Protein AF-A0A928VWQ5-F1 (afdb_monomer)

Organism: NCBI:txid1828826

InterPro domains:
  IPR004291 Transposase IS66, central domain [PF03050] (4-137)
  IPR052344 Transposase-related protein [PTHR33678] (5-168)

Secondary structure (DSSP, 8-state):
-----------HHHHHHHHHHHHTS-STTHHHHHHHHHHHHHHHHHHHHHHHHH--HHHHHHHHHHHHHHHHHHHHHHHTT--HHHHHHHHHHHHTHHHHSGGGT-TTS-SS-HHHHHHHHHHHHHHHHHT--SSHHHHHHHHHHHHHHHHHHHTT--HHHHHHHHHHHHTTS-S-PPP-S-----

Foldseek 3Di:
DPPPPDQAAEALVVLLVLLVVQCVDDDFCSVVLSVLSNVLSVVVLVLLVVCVVPVPPVVLLVVLVVSLVVLVVSLVVACVRGDPSSVVSSVVCVVCVCRQSVCSVPSVDDSGPVPVCVLCVVVVVCCVVVVHDPDPVVNVVVVVLSVLVSLCVVVVHDSVVLVVQQVCCVVVVDVDHDDSDDDDDD

Radius of gyration: 22.56 Å; Cα contacts (8 Å, |Δi|>4): 136; chains: 1; bounding box: 50×41×66 Å

Mean predicted aligned error: 6.85 Å

pLDDT: mean 90.77, std 10.73, range [30.84, 98.44]

Solvent-accessible surface area (backbone atoms only — not comparable to full-atom values): 10596 Å² total; per-residue (Å²): 132,82,79,72,79,73,91,45,61,41,36,45,67,58,52,39,52,52,26,58,52,35,43,75,40,90,60,54,59,19,42,61,55,14,52,54,53,37,52,53,52,54,47,52,58,49,54,52,57,48,35,77,71,70,67,48,62,66,63,48,46,55,50,38,57,56,48,51,53,52,52,52,49,53,50,57,68,42,59,82,67,39,29,76,70,50,32,51,53,50,50,55,46,63,79,39,40,74,26,61,52,34,31,61,85,36,72,94,43,60,57,50,38,59,66,63,52,57,72,43,43,62,61,54,49,50,33,65,75,64,73,51,60,95,45,70,68,59,39,51,56,50,51,54,53,50,49,53,48,50,52,26,56,74,71,74,42,63,53,66,61,49,50,51,43,41,50,38,24,75,70,66,76,41,95,63,69,73,74,88,72,80,82,76,83,128

Sequence (186 aa):
MEIQQVAQQKCLAHLRRHFLRLIQQPGLHNREIGEAFVTLIDEAFRHYRQWQKNGDESDYQQWAQGFKTQVELTLSTWSSVAGAIAGKLLRSLKQKASQWWYFFDHPHIPPDNNLAERSLRLAVTKRKVSGGSRSLERFEQTAQLLSVVQTCRFQGRSVMDFFVQALMAGAGHTTEYPSLIPEFYT

Structure (mmCIF, N/CA/C/O backbone):
data_AF-A0A928VWQ5-F1
#
_entry.id   AF-A0A928VWQ5-F1
#
loop_
_atom_site.group_PDB
_atom_site.id
_atom_site.type_symbol
_atom_site.label_atom_id
_atom_site.label_alt_id
_atom_site.label_comp_id
_atom_site.label_asym_id
_atom_site.label_entity_id
_atom_site.label_seq_id
_atom_site.pdbx_PDB_ins_code
_atom_site.Cartn_x
_atom_site.Cartn_y
_atom_site.Cartn_z
_atom_site.occupancy
_atom_site.B_iso_or_equiv
_atom_site.auth_seq_id
_atom_site.auth_comp_id
_atom_site.auth_asym_id
_atom_site.auth_atom_id
_atom_site.pdbx_PDB_model_num
ATOM 1 N N . MET A 1 1 ? -1.456 26.920 -8.487 1.00 35.41 1 MET A N 1
ATOM 2 C CA . MET A 1 1 ? -1.344 25.532 -8.973 1.00 35.41 1 MET A CA 1
ATOM 3 C C . MET A 1 1 ? -1.914 24.643 -7.885 1.00 35.41 1 MET A C 1
ATOM 5 O O . MET A 1 1 ? -1.208 24.308 -6.941 1.00 35.41 1 MET A O 1
ATOM 9 N N . GLU A 1 2 ? -3.222 24.399 -7.932 1.00 30.84 2 GLU A N 1
ATOM 10 C CA . GLU A 1 2 ? -3.862 23.446 -7.025 1.00 30.84 2 GLU A CA 1
ATOM 11 C C . GLU A 1 2 ? -3.232 22.080 -7.278 1.00 30.84 2 GLU A C 1
ATOM 13 O O . GLU A 1 2 ? -3.195 21.603 -8.412 1.00 30.84 2 GLU A O 1
ATOM 18 N N . ILE A 1 3 ? -2.656 21.480 -6.238 1.00 43.75 3 ILE A N 1
ATOM 19 C CA . ILE A 1 3 ? -2.194 20.099 -6.309 1.00 43.75 3 ILE A CA 1
ATOM 20 C C . ILE A 1 3 ? -3.466 19.263 -6.393 1.00 43.75 3 ILE A C 1
ATOM 22 O O . ILE A 1 3 ? -4.069 18.942 -5.370 1.00 43.75 3 ILE A O 1
ATOM 26 N N . GLN A 1 4 ? -3.901 18.962 -7.616 1.00 44.41 4 GLN A N 1
ATOM 27 C CA . GLN A 1 4 ? -4.937 17.974 -7.865 1.00 44.41 4 GLN A CA 1
ATOM 28 C C . GLN A 1 4 ? -4.497 16.702 -7.139 1.00 44.41 4 GLN A C 1
ATOM 30 O O . GLN A 1 4 ? -3.403 16.180 -7.375 1.00 44.41 4 GLN A O 1
ATOM 35 N N . GLN A 1 5 ? -5.283 16.279 -6.152 1.00 55.94 5 GLN A N 1
ATOM 36 C CA . GLN A 1 5 ? -4.936 15.141 -5.319 1.00 55.94 5 GLN A CA 1
ATOM 37 C C . GLN A 1 5 ? -4.936 13.903 -6.220 1.00 55.94 5 GLN A C 1
ATOM 39 O O . GLN A 1 5 ? -5.989 13.437 -6.643 1.00 55.94 5 GLN A O 1
ATOM 44 N N . VAL A 1 6 ? -3.743 13.426 -6.582 1.00 65.12 6 VAL A N 1
ATOM 45 C CA . VAL A 1 6 ? -3.586 12.296 -7.500 1.00 65.12 6 VAL A CA 1
ATOM 46 C C . VAL A 1 6 ? -4.255 11.074 -6.877 1.00 65.12 6 VAL A C 1
ATOM 48 O O . VAL A 1 6 ? -3.979 10.733 -5.723 1.00 65.12 6 VAL A O 1
ATOM 51 N N . ALA A 1 7 ? -5.129 10.428 -7.645 1.00 80.12 7 ALA A N 1
ATOM 52 C CA . ALA A 1 7 ? -5.722 9.150 -7.293 1.00 80.12 7 ALA A CA 1
ATOM 53 C C . ALA A 1 7 ? -4.609 8.139 -6.967 1.00 80.12 7 ALA A C 1
ATOM 55 O O . ALA A 1 7 ? -3.753 7.842 -7.802 1.00 80.12 7 ALA A O 1
ATOM 56 N N . GLN A 1 8 ? -4.567 7.662 -5.723 1.00 86.19 8 GLN A N 1
ATOM 57 C CA . GLN A 1 8 ? -3.483 6.813 -5.237 1.00 86.19 8 GLN A CA 1
ATOM 58 C C . GLN A 1 8 ? -4.005 5.812 -4.214 1.00 86.19 8 GLN A C 1
ATOM 60 O O . GLN A 1 8 ? -4.470 6.216 -3.153 1.00 86.19 8 GLN A O 1
ATOM 65 N N . GLN A 1 9 ? -3.782 4.520 -4.459 1.00 91.62 9 GLN A N 1
ATOM 66 C CA . GLN A 1 9 ? -3.901 3.498 -3.422 1.00 91.62 9 GLN A CA 1
ATOM 67 C C . GLN A 1 9 ? -2.616 3.429 -2.587 1.00 91.62 9 GLN A C 1
ATOM 69 O O . GLN A 1 9 ? -1.515 3.181 -3.090 1.00 91.62 9 GLN A O 1
ATOM 74 N N . LYS A 1 10 ? -2.738 3.630 -1.276 1.00 91.56 10 LYS A N 1
ATOM 75 C CA . LYS A 1 10 ? -1.651 3.392 -0.325 1.00 91.56 10 LYS A CA 1
ATOM 76 C C . LYS A 1 10 ? -1.613 1.931 0.101 1.00 91.56 10 LYS A C 1
ATOM 78 O O . LYS A 1 10 ? -2.630 1.280 0.269 1.00 91.56 10 LYS A O 1
ATOM 83 N N . CYS A 1 11 ? -0.414 1.422 0.354 1.00 93.50 11 CYS A N 1
ATOM 84 C CA . CYS A 1 11 ? -0.220 0.011 0.667 1.00 93.50 11 CYS A CA 1
ATOM 85 C C . CYS A 1 11 ? -0.832 -0.383 2.027 1.00 93.50 11 CYS A C 1
ATOM 87 O O . CYS A 1 11 ? -0.255 -0.077 3.077 1.00 93.50 11 CYS A O 1
ATOM 89 N N . LEU A 1 12 ? -1.942 -1.130 2.030 1.00 95.38 12 LEU A N 1
ATOM 90 C CA . LEU A 1 12 ? -2.550 -1.637 3.268 1.00 95.38 12 LEU A CA 1
ATOM 91 C C . LEU A 1 12 ? -1.614 -2.573 4.043 1.00 95.38 12 LEU A C 1
ATOM 93 O O . LEU A 1 12 ? -1.642 -2.588 5.271 1.00 95.38 12 LEU A O 1
ATOM 97 N N . ALA A 1 13 ? -0.699 -3.282 3.374 1.00 94.81 13 ALA A N 1
ATOM 98 C CA . ALA A 1 13 ? 0.299 -4.105 4.060 1.00 94.81 13 ALA A CA 1
ATOM 99 C C . ALA A 1 13 ? 1.271 -3.257 4.907 1.00 94.81 13 ALA A C 1
ATOM 101 O O . ALA A 1 13 ? 1.711 -3.688 5.976 1.00 94.81 13 ALA A O 1
ATOM 102 N N . HIS A 1 14 ? 1.590 -2.035 4.463 1.00 93.94 14 HIS A N 1
ATOM 103 C CA . HIS A 1 14 ? 2.341 -1.070 5.268 1.00 93.94 14 HIS A CA 1
ATOM 104 C C . HIS A 1 14 ? 1.513 -0.571 6.453 1.00 93.94 14 HIS A C 1
ATOM 106 O O . HIS A 1 14 ? 2.021 -0.551 7.575 1.00 93.94 14 HIS A O 1
ATOM 112 N N . LEU A 1 15 ? 0.242 -0.224 6.228 1.00 95.38 15 LEU A N 1
ATOM 113 C CA . LEU A 1 15 ? -0.665 0.206 7.295 1.00 95.38 15 LEU A CA 1
ATOM 114 C C . LEU A 1 15 ? -0.810 -0.870 8.380 1.00 95.38 15 LEU A C 1
ATOM 116 O O . LEU A 1 15 ? -0.635 -0.579 9.562 1.00 95.38 15 LEU A O 1
ATOM 120 N N . ARG A 1 16 ? -0.997 -2.130 7.976 1.00 97.25 16 ARG A N 1
ATOM 121 C CA . ARG A 1 16 ? -1.035 -3.291 8.872 1.00 97.25 16 ARG A CA 1
ATOM 122 C C . ARG A 1 16 ? 0.216 -3.379 9.739 1.00 97.25 16 ARG A C 1
ATOM 124 O O . ARG A 1 16 ? 0.117 -3.552 10.948 1.00 97.25 16 ARG A O 1
ATOM 131 N N . ARG A 1 17 ? 1.408 -3.206 9.151 1.00 97.12 17 ARG A N 1
ATOM 132 C CA . ARG A 1 17 ? 2.675 -3.182 9.906 1.00 97.12 17 ARG A CA 1
ATOM 133 C C . ARG A 1 17 ? 2.730 -2.045 10.927 1.00 97.12 17 ARG A C 1
ATOM 135 O O . ARG A 1 17 ? 3.305 -2.242 11.993 1.00 97.12 17 ARG A O 1
ATOM 142 N N . HIS A 1 18 ? 2.163 -0.876 10.630 1.00 96.94 18 HIS A N 1
ATOM 143 C CA . HIS A 1 18 ? 2.092 0.218 11.602 1.00 96.94 18 HIS A CA 1
ATOM 144 C C . HIS A 1 18 ? 1.220 -0.145 12.809 1.00 96.94 18 HIS A C 1
ATOM 146 O O . HIS A 1 18 ? 1.654 0.083 13.936 1.00 96.94 18 HIS A O 1
ATOM 152 N N . PHE A 1 19 ? 0.058 -0.766 12.593 1.00 98.00 19 PHE A N 1
ATOM 153 C CA . PHE A 1 19 ? -0.800 -1.219 13.692 1.00 98.00 19 PHE A CA 1
ATOM 154 C C . PHE A 1 19 ? -0.207 -2.403 14.463 1.00 98.00 19 PHE A C 1
ATOM 156 O O . PHE A 1 19 ? -0.244 -2.400 15.686 1.00 98.00 19 PHE A O 1
ATOM 163 N N . LEU A 1 20 ? 0.460 -3.350 13.797 1.00 98.25 20 LEU A N 1
ATOM 164 C CA . LEU A 1 20 ? 1.199 -4.413 14.492 1.00 98.25 20 LEU A CA 1
ATOM 165 C C . LEU A 1 20 ? 2.297 -3.860 15.403 1.00 98.25 20 LEU A C 1
ATOM 167 O O . LEU A 1 20 ? 2.491 -4.365 16.502 1.00 98.25 20 LEU A O 1
ATOM 171 N N . ARG A 1 21 ? 3.008 -2.809 14.975 1.00 97.94 21 ARG A N 1
ATOM 172 C CA . ARG A 1 21 ? 3.965 -2.122 15.853 1.00 97.94 21 ARG A CA 1
ATOM 173 C C . ARG A 1 21 ? 3.256 -1.425 17.006 1.00 97.94 21 ARG A C 1
ATOM 175 O O . ARG A 1 21 ? 3.776 -1.479 18.109 1.00 97.94 21 ARG A O 1
ATOM 182 N N . LEU A 1 22 ? 2.098 -0.803 16.763 1.00 97.50 22 LEU A N 1
ATOM 183 C CA . LEU A 1 22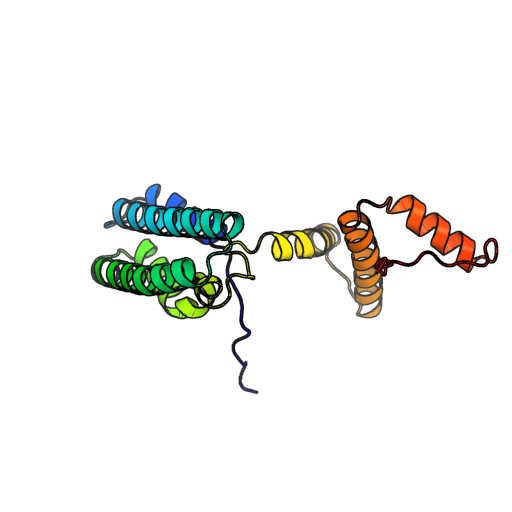 ? 1.307 -0.143 17.804 1.00 97.50 22 LEU A CA 1
ATOM 184 C C . LEU A 1 22 ? 0.928 -1.115 18.930 1.00 97.50 22 LEU A C 1
ATOM 186 O O . LEU A 1 22 ? 1.086 -0.758 20.090 1.00 97.50 22 LEU A O 1
ATOM 190 N N . ILE A 1 23 ? 0.540 -2.350 18.592 1.00 97.88 23 ILE A N 1
ATOM 191 C CA . ILE A 1 23 ? 0.231 -3.413 19.569 1.00 97.88 23 ILE A CA 1
ATOM 192 C C . ILE A 1 23 ? 1.401 -3.665 20.530 1.00 97.88 23 ILE A C 1
ATOM 194 O O . ILE A 1 23 ? 1.190 -3.948 21.705 1.00 97.88 23 ILE A O 1
ATOM 198 N N . GLN A 1 24 ? 2.637 -3.552 20.040 1.00 96.56 24 GLN A N 1
ATOM 199 C CA . GLN A 1 24 ? 3.852 -3.796 20.821 1.00 96.56 24 GLN A CA 1
ATOM 200 C C . GLN A 1 24 ? 4.306 -2.573 21.636 1.00 96.56 24 GLN A C 1
ATOM 202 O O . GLN A 1 24 ? 5.313 -2.651 22.336 1.00 96.56 24 GLN A O 1
ATOM 207 N N . GLN A 1 25 ? 3.635 -1.423 21.515 1.00 94.19 25 GLN A N 1
ATOM 208 C CA . GLN A 1 25 ? 4.013 -0.193 22.212 1.00 94.19 25 GLN A CA 1
ATOM 209 C C . GLN A 1 25 ? 3.131 0.030 23.446 1.00 94.19 25 GLN A C 1
ATOM 211 O O . GLN A 1 25 ? 1.903 0.029 23.315 1.00 94.19 25 GLN A O 1
ATOM 216 N N . PRO A 1 26 ? 3.714 0.331 24.621 1.00 92.25 26 PRO A N 1
ATOM 217 C CA . PRO A 1 26 ? 2.925 0.739 25.775 1.00 92.25 26 PRO A CA 1
ATOM 218 C C . PRO A 1 26 ? 2.189 2.050 25.473 1.00 92.25 26 PRO A C 1
ATOM 220 O O . PRO A 1 26 ? 2.702 2.932 24.779 1.00 92.25 26 PRO A O 1
ATOM 223 N N . GLY A 1 27 ? 0.970 2.185 25.985 1.00 91.19 27 GLY A N 1
ATOM 224 C CA . GLY A 1 27 ? 0.174 3.397 25.829 1.00 91.19 27 GLY A CA 1
ATOM 225 C C . GLY A 1 27 ? -1.319 3.129 25.912 1.00 91.19 27 GLY A C 1
ATOM 226 O O . GLY A 1 27 ? -1.773 1.996 25.763 1.00 91.19 27 GLY A O 1
ATOM 227 N N . LEU A 1 28 ? -2.072 4.200 26.150 1.00 92.75 28 LEU A N 1
ATOM 228 C CA . LEU A 1 28 ? -3.516 4.143 26.334 1.00 92.75 28 LEU A CA 1
ATOM 229 C C . LEU A 1 28 ? -4.206 3.562 25.088 1.00 92.75 28 LEU A C 1
ATOM 231 O O . LEU A 1 28 ? -4.142 4.156 24.009 1.00 92.75 28 LEU A O 1
ATOM 235 N N . HIS A 1 29 ? -4.845 2.403 25.267 1.00 96.25 29 HIS A N 1
ATOM 236 C CA . HIS A 1 29 ? -5.589 1.647 24.253 1.00 96.25 29 HIS A CA 1
ATOM 237 C C . HIS A 1 29 ? -4.801 1.242 22.993 1.00 96.25 29 HIS A C 1
ATOM 239 O O . HIS A 1 29 ? -5.389 0.875 21.978 1.00 96.25 29 HIS A O 1
ATOM 245 N N . ASN A 1 30 ? -3.465 1.315 23.005 1.00 97.12 30 ASN A N 1
ATOM 246 C CA . ASN A 1 30 ? -2.655 1.022 21.816 1.00 97.12 30 ASN A CA 1
ATOM 247 C C . ASN A 1 30 ? -2.889 -0.398 21.282 1.00 97.12 30 ASN A C 1
ATOM 249 O O . ASN A 1 30 ? -2.928 -0.602 20.066 1.00 97.12 30 ASN A O 1
ATOM 253 N N . ARG A 1 31 ? -3.023 -1.371 22.188 1.00 97.81 31 ARG A N 1
ATOM 254 C CA . ARG A 1 31 ? -3.212 -2.777 21.840 1.00 97.81 31 ARG A CA 1
ATOM 255 C C . ARG A 1 31 ? -4.566 -3.004 21.187 1.00 97.81 31 ARG A C 1
ATOM 257 O O . ARG A 1 31 ? -4.611 -3.529 20.082 1.00 97.81 31 ARG A O 1
ATOM 264 N N . GLU A 1 32 ? -5.629 -2.542 21.824 1.00 97.81 32 GLU A N 1
ATOM 265 C CA . GLU A 1 32 ? -7.007 -2.707 21.372 1.00 97.81 32 GLU A CA 1
ATOM 266 C C . GLU A 1 32 ? -7.242 -1.979 20.044 1.00 97.81 32 GLU A C 1
ATOM 268 O O . GLU A 1 32 ? -7.800 -2.550 19.108 1.00 97.81 32 GLU A O 1
ATOM 273 N N . ILE A 1 33 ? -6.725 -0.751 19.909 1.00 98.00 33 ILE A N 1
ATOM 274 C CA . ILE A 1 33 ? -6.748 -0.006 18.642 1.00 98.00 33 ILE A CA 1
ATOM 275 C C . ILE A 1 33 ? -5.976 -0.776 17.567 1.00 98.00 33 ILE A C 1
ATOM 277 O O . ILE A 1 33 ? -6.444 -0.925 16.438 1.00 98.00 33 ILE A O 1
ATOM 281 N N . GLY A 1 34 ? -4.781 -1.262 17.901 1.00 97.94 34 GLY A N 1
ATOM 282 C CA . GLY A 1 34 ? -3.951 -2.031 16.985 1.00 97.94 34 GLY A CA 1
ATOM 283 C C . GLY A 1 34 ? -4.645 -3.292 16.473 1.00 97.94 34 GLY A C 1
ATOM 284 O O . GLY A 1 34 ? -4.689 -3.513 15.264 1.00 97.94 34 GLY A O 1
ATOM 285 N N . GLU A 1 35 ? -5.219 -4.089 17.371 1.00 98.44 35 GLU A N 1
ATOM 286 C CA . GLU A 1 35 ? -5.938 -5.328 17.056 1.00 98.44 35 GLU A CA 1
ATOM 287 C C . GLU A 1 35 ? -7.203 -5.058 16.224 1.00 98.44 35 GLU A C 1
ATOM 289 O O . GLU A 1 35 ? -7.431 -5.741 15.219 1.00 98.44 35 GLU A O 1
ATOM 294 N N . ALA A 1 36 ? -7.974 -4.015 16.561 1.00 98.06 36 ALA A N 1
ATOM 295 C CA . ALA A 1 36 ? -9.164 -3.619 15.807 1.00 98.06 36 ALA A CA 1
ATOM 296 C C . ALA A 1 36 ? -8.828 -3.289 14.343 1.00 98.06 36 ALA A C 1
ATOM 298 O O . ALA A 1 36 ? -9.441 -3.823 13.417 1.00 98.06 36 ALA A O 1
ATOM 299 N N . PHE A 1 37 ? -7.807 -2.460 14.107 1.00 97.88 37 PHE A N 1
ATOM 300 C CA . PHE A 1 37 ? -7.431 -2.081 12.743 1.00 97.88 37 PHE A CA 1
ATOM 301 C C . PHE A 1 37 ? -6.691 -3.183 11.981 1.00 97.88 37 PHE A C 1
ATOM 303 O O . PHE A 1 37 ? -6.844 -3.269 10.764 1.00 97.88 37 PHE A O 1
ATOM 310 N N . VAL A 1 38 ? -5.920 -4.050 12.649 1.00 98.44 38 VAL A N 1
ATOM 311 C CA . VAL A 1 38 ? -5.355 -5.245 11.995 1.00 98.44 38 VAL A CA 1
ATOM 312 C C . VAL A 1 38 ? -6.476 -6.160 11.504 1.00 98.44 38 VAL A C 1
ATOM 314 O O . VAL A 1 38 ? -6.411 -6.615 10.365 1.00 98.44 38 VAL A O 1
ATOM 317 N N . THR A 1 39 ? -7.518 -6.360 12.313 1.00 98.44 39 THR A N 1
ATOM 318 C CA . THR A 1 39 ? -8.682 -7.181 11.947 1.00 98.44 39 THR A CA 1
ATOM 319 C C . THR A 1 39 ? -9.393 -6.625 10.715 1.00 98.44 39 THR A C 1
ATOM 321 O O . THR A 1 39 ? -9.597 -7.366 9.754 1.00 98.44 39 THR A O 1
ATOM 324 N N . LEU A 1 40 ? -9.679 -5.317 10.693 1.00 97.38 40 LEU A N 1
ATOM 325 C CA . LEU A 1 40 ? -10.266 -4.646 9.526 1.00 97.38 40 LEU A CA 1
ATOM 326 C C . LEU A 1 40 ? -9.399 -4.821 8.273 1.00 97.38 40 LEU A C 1
ATOM 328 O O . LEU A 1 40 ? -9.886 -5.192 7.210 1.00 97.38 40 LEU A O 1
ATOM 332 N N . ILE A 1 41 ? -8.092 -4.585 8.381 1.00 97.56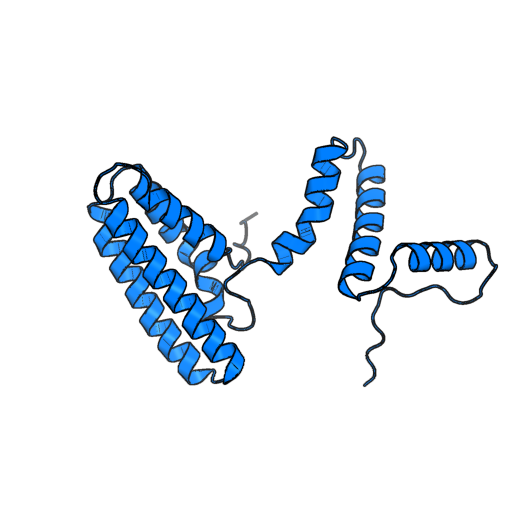 41 ILE A N 1
ATOM 333 C CA . ILE A 1 41 ? -7.194 -4.697 7.225 1.00 97.56 41 ILE A CA 1
ATOM 334 C C . ILE A 1 41 ? -7.132 -6.144 6.709 1.00 97.56 41 ILE A C 1
ATOM 336 O O . ILE A 1 41 ? -7.124 -6.364 5.496 1.00 97.56 41 ILE A O 1
ATOM 340 N N . ASP A 1 42 ? -7.113 -7.132 7.603 1.00 97.94 42 ASP A N 1
ATOM 341 C CA . ASP A 1 42 ? -7.090 -8.549 7.231 1.00 97.94 42 ASP A CA 1
ATOM 342 C C . ASP A 1 42 ? -8.408 -9.006 6.590 1.00 97.94 42 ASP A C 1
ATOM 344 O O . ASP A 1 42 ? -8.386 -9.814 5.657 1.00 97.94 42 ASP A O 1
ATOM 348 N N . GLU A 1 43 ? -9.544 -8.467 7.036 1.00 97.00 43 GLU A N 1
ATOM 349 C CA . GLU A 1 43 ? -10.844 -8.644 6.385 1.00 97.00 43 GLU A CA 1
ATOM 350 C C . GLU A 1 43 ? -10.842 -8.055 4.970 1.00 97.00 43 GLU A C 1
ATOM 352 O O . GLU A 1 43 ? -11.185 -8.755 4.015 1.00 97.00 43 GLU A O 1
ATOM 357 N N . ALA A 1 44 ? -10.343 -6.829 4.809 1.00 96.62 44 ALA A N 1
ATOM 358 C CA . ALA A 1 44 ? -10.253 -6.173 3.512 1.00 96.62 44 ALA A CA 1
ATOM 359 C C . ALA A 1 44 ? -9.408 -6.974 2.502 1.00 96.62 44 ALA A C 1
ATOM 361 O O . ALA A 1 44 ? -9.816 -7.183 1.358 1.00 96.62 44 ALA A O 1
ATOM 362 N N . PHE A 1 45 ? -8.259 -7.511 2.933 1.00 96.69 45 PHE A N 1
ATOM 363 C CA . PHE A 1 45 ? -7.451 -8.419 2.109 1.00 96.69 45 PHE A CA 1
ATOM 364 C C . PHE A 1 45 ? -8.150 -9.751 1.806 1.00 96.69 45 PHE A C 1
ATOM 366 O O . PHE A 1 45 ? -7.858 -10.385 0.789 1.00 96.69 45 PHE A O 1
ATOM 373 N N . ARG A 1 46 ? -9.013 -10.245 2.697 1.00 96.25 46 ARG A N 1
ATOM 374 C CA . ARG A 1 46 ? -9.758 -11.494 2.489 1.00 96.25 46 ARG A CA 1
ATOM 375 C C . ARG A 1 46 ? -10.827 -11.315 1.416 1.00 96.25 46 ARG A C 1
ATOM 377 O O . ARG A 1 46 ? -10.822 -12.089 0.464 1.00 96.25 46 ARG A O 1
ATOM 384 N N . HIS A 1 47 ? -11.652 -10.277 1.529 1.00 95.44 47 HIS A N 1
ATOM 385 C CA . HIS A 1 47 ? -12.700 -9.975 0.552 1.00 95.44 47 HIS A CA 1
ATOM 386 C C . HIS A 1 47 ? -12.128 -9.616 -0.815 1.00 95.44 47 HIS A C 1
ATOM 388 O O . HIS A 1 47 ? -12.594 -10.138 -1.821 1.00 95.44 47 HIS A O 1
ATOM 394 N N . TYR A 1 48 ? -11.042 -8.838 -0.870 1.00 95.38 48 TYR A N 1
ATOM 395 C CA . TYR A 1 48 ? -10.368 -8.574 -2.141 1.00 95.38 48 TYR A CA 1
ATOM 396 C C . TYR A 1 48 ? -9.886 -9.866 -2.824 1.00 95.38 48 TYR A C 1
ATOM 398 O O . TYR A 1 48 ? -10.117 -10.068 -4.012 1.00 95.38 48 TYR A O 1
ATOM 406 N N . ARG A 1 49 ? -9.277 -10.797 -2.074 1.00 94.81 49 ARG A N 1
ATOM 407 C CA . ARG A 1 49 ? -8.860 -12.104 -2.619 1.00 94.81 49 ARG A CA 1
ATOM 408 C C . ARG A 1 49 ? -10.034 -12.983 -3.046 1.00 94.81 49 ARG A C 1
ATOM 410 O O . ARG A 1 49 ? -9.859 -13.818 -3.928 1.00 94.81 49 ARG A O 1
ATOM 417 N N . GLN A 1 50 ? -11.187 -12.857 -2.395 1.00 94.44 50 GLN A N 1
ATOM 418 C CA . GLN A 1 50 ? -12.407 -13.553 -2.793 1.00 94.44 50 GLN A CA 1
ATOM 419 C C . GLN A 1 50 ? -12.942 -12.985 -4.109 1.00 94.44 50 GLN A C 1
ATOM 421 O O . GLN A 1 50 ? -13.180 -13.761 -5.032 1.00 94.44 50 GLN A O 1
ATOM 426 N N . TRP A 1 51 ? -13.003 -11.656 -4.224 1.00 95.12 51 TRP A N 1
ATOM 427 C CA . TRP A 1 51 ? -13.379 -10.963 -5.455 1.00 95.12 51 TRP A CA 1
ATOM 428 C C . TRP A 1 51 ? -12.485 -11.348 -6.640 1.00 95.12 51 TRP A C 1
ATOM 430 O O . TRP A 1 51 ? -12.975 -11.707 -7.704 1.00 95.12 51 TRP A O 1
ATOM 440 N N . GLN A 1 52 ? -11.165 -11.407 -6.438 1.00 93.94 52 GLN A N 1
ATOM 441 C CA . GLN A 1 52 ? -10.229 -11.851 -7.480 1.00 93.94 52 GLN A CA 1
ATOM 442 C C . GLN A 1 52 ? -10.499 -13.274 -8.002 1.00 93.94 52 GLN A C 1
ATOM 444 O O . GLN A 1 52 ? -10.017 -13.622 -9.077 1.00 93.94 52 GLN A O 1
ATOM 449 N N . LYS A 1 53 ? -11.208 -14.115 -7.237 1.00 94.06 53 LYS A N 1
ATOM 450 C CA . LYS A 1 53 ? -11.547 -15.487 -7.634 1.00 94.06 53 LYS A CA 1
ATOM 451 C C . LYS A 1 53 ? -12.914 -15.594 -8.300 1.00 94.06 53 LYS A C 1
ATOM 453 O O . LYS A 1 53 ?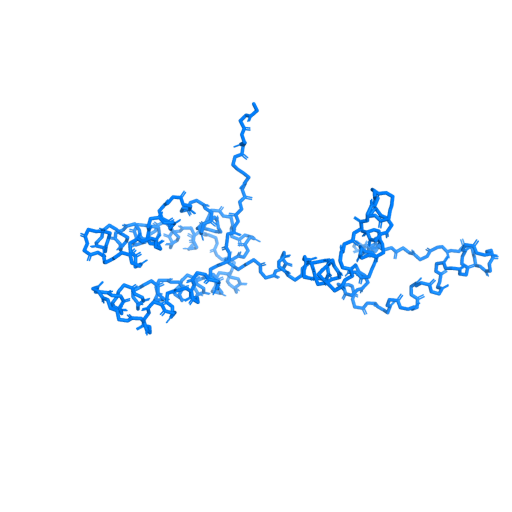 -13.049 -16.394 -9.217 1.00 94.06 53 LYS A O 1
ATOM 458 N N . ASN A 1 54 ? -13.919 -14.875 -7.800 1.00 93.50 54 ASN A N 1
ATOM 459 C CA . ASN A 1 54 ? -15.299 -14.994 -8.283 1.00 93.50 54 ASN A CA 1
ATOM 460 C C . ASN A 1 54 ? -15.658 -13.947 -9.353 1.00 93.50 54 ASN A C 1
ATOM 462 O O . ASN A 1 54 ? -16.548 -14.205 -10.154 1.00 93.50 54 ASN A O 1
ATOM 466 N N . GLY A 1 55 ? -14.969 -12.801 -9.384 1.00 92.00 55 GLY A N 1
ATOM 467 C CA . GLY A 1 55 ? -15.248 -11.687 -10.288 1.00 92.00 55 GLY A CA 1
ATOM 468 C C . GLY A 1 55 ? -16.589 -10.987 -10.044 1.00 92.00 55 GLY A C 1
ATOM 469 O O . GLY A 1 55 ? -17.010 -10.209 -10.895 1.00 92.00 55 GLY A O 1
ATOM 470 N N . ASP A 1 56 ? -17.268 -11.252 -8.921 1.00 92.44 56 ASP A N 1
ATOM 471 C CA . ASP A 1 56 ? -18.594 -10.691 -8.644 1.00 92.44 56 ASP A CA 1
ATOM 472 C C . ASP A 1 56 ? -18.474 -9.236 -8.180 1.00 92.44 56 ASP A C 1
ATOM 474 O O . ASP A 1 56 ? -18.146 -8.936 -7.030 1.00 92.44 56 ASP A O 1
ATOM 478 N N . GLU A 1 57 ? -18.698 -8.318 -9.114 1.00 90.56 57 GLU A N 1
ATOM 479 C CA . GLU A 1 57 ? -18.577 -6.886 -8.870 1.00 90.56 57 GLU A CA 1
ATOM 480 C C . GLU A 1 57 ? -19.708 -6.337 -7.988 1.00 90.56 57 GLU A C 1
ATOM 482 O O . GLU A 1 57 ? -19.466 -5.433 -7.189 1.00 90.56 57 GLU A O 1
ATOM 487 N N . SER A 1 58 ? -20.913 -6.912 -8.060 1.00 91.50 58 SER A N 1
ATOM 488 C CA . SER A 1 58 ? -22.053 -6.460 -7.256 1.00 91.50 58 SER A CA 1
ATOM 489 C C . SER A 1 58 ? -21.866 -6.821 -5.782 1.00 91.50 58 SER A C 1
ATOM 491 O O . SER A 1 58 ? -22.045 -5.963 -4.914 1.00 91.50 58 SER A O 1
ATOM 493 N N . ASP A 1 59 ? -21.471 -8.066 -5.494 1.00 91.88 59 ASP A N 1
ATOM 494 C CA . ASP A 1 59 ? -21.144 -8.522 -4.134 1.00 91.88 59 ASP A CA 1
ATOM 495 C C . ASP A 1 59 ? -20.002 -7.686 -3.537 1.00 91.88 59 ASP A C 1
ATOM 497 O O . ASP A 1 59 ? -20.089 -7.194 -2.408 1.00 91.88 59 ASP A O 1
ATOM 501 N N . TYR A 1 60 ? -18.956 -7.433 -4.333 1.00 93.75 60 TYR A N 1
ATOM 502 C CA . TYR A 1 60 ? -17.820 -6.627 -3.898 1.00 93.75 60 TYR A CA 1
ATOM 503 C C . TYR A 1 60 ? -18.214 -5.189 -3.552 1.00 93.75 60 TYR A C 1
ATOM 505 O O . TYR A 1 60 ? -17.819 -4.692 -2.497 1.00 93.75 60 TYR A O 1
ATOM 513 N N . GLN A 1 61 ? -19.000 -4.522 -4.402 1.00 92.31 61 GLN A N 1
ATOM 514 C CA . GLN A 1 61 ? -19.444 -3.146 -4.159 1.00 92.31 61 GLN A CA 1
ATOM 515 C C . GLN A 1 61 ? -20.350 -3.049 -2.925 1.00 92.31 61 GLN A C 1
ATOM 517 O O . GLN A 1 61 ? -20.173 -2.146 -2.101 1.00 92.31 61 GLN A O 1
ATOM 522 N N . GLN A 1 62 ? -21.273 -4.001 -2.751 1.00 9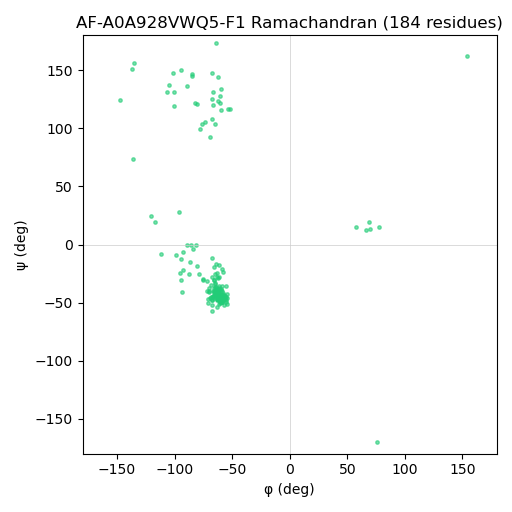3.50 62 GLN A N 1
ATOM 523 C CA . GLN A 1 62 ? -22.143 -4.048 -1.578 1.00 93.50 62 GLN A CA 1
ATOM 524 C C . GLN A 1 62 ? -21.335 -4.231 -0.287 1.00 93.50 62 GLN A C 1
ATOM 526 O O . GLN A 1 62 ? -21.532 -3.486 0.681 1.00 93.50 62 GLN A O 1
ATOM 531 N N . TRP A 1 63 ? -20.392 -5.178 -0.276 1.00 95.56 63 TRP A N 1
ATOM 532 C CA . TRP A 1 63 ? -19.478 -5.365 0.848 1.00 95.56 63 TRP A CA 1
ATOM 533 C C . TRP A 1 63 ? -18.642 -4.107 1.105 1.00 95.56 63 TRP A C 1
ATOM 535 O O . TRP A 1 63 ? -18.570 -3.642 2.243 1.00 95.56 63 TRP A O 1
ATOM 545 N N . ALA A 1 64 ? -18.049 -3.520 0.063 1.00 95.19 64 ALA A N 1
ATOM 546 C CA . ALA A 1 64 ? -17.173 -2.361 0.181 1.00 95.19 64 ALA A CA 1
ATOM 547 C C . ALA A 1 64 ? -17.895 -1.157 0.805 1.00 95.19 64 ALA A C 1
ATOM 549 O O . ALA A 1 64 ? -17.316 -0.450 1.633 1.00 95.19 64 ALA A O 1
ATOM 550 N N . GLN A 1 65 ? -19.172 -0.944 0.473 1.00 93.25 65 GLN A N 1
ATOM 551 C CA . GLN A 1 65 ? -19.970 0.124 1.069 1.00 93.25 65 GLN A CA 1
ATOM 552 C C . GLN A 1 65 ? -20.236 -0.104 2.564 1.00 93.25 65 GLN A C 1
ATOM 554 O O . GLN A 1 65 ? -20.039 0.816 3.359 1.00 93.25 65 GLN A O 1
ATOM 559 N N . GLY A 1 66 ? -20.603 -1.324 2.967 1.00 95.25 66 GLY A N 1
ATOM 560 C CA . GLY A 1 66 ? -20.760 -1.667 4.387 1.00 95.25 66 GLY A CA 1
ATOM 561 C C . GLY A 1 66 ? -19.441 -1.573 5.162 1.00 95.25 66 GLY A C 1
ATOM 562 O O . GLY A 1 66 ? -19.385 -1.028 6.268 1.00 95.25 66 GLY A O 1
ATOM 563 N N . PHE A 1 67 ? -18.351 -2.023 4.544 1.00 95.44 67 PHE A N 1
ATOM 564 C CA . PHE A 1 67 ? -17.021 -1.997 5.134 1.00 95.44 67 PHE A CA 1
ATOM 565 C C . PHE A 1 67 ? -16.503 -0.563 5.341 1.00 95.44 67 PHE A C 1
ATOM 567 O O . PHE A 1 67 ? -15.906 -0.266 6.378 1.00 95.44 67 PHE A O 1
ATOM 574 N N . LYS A 1 68 ? -16.784 0.370 4.417 1.00 93.56 68 LYS A N 1
ATOM 575 C CA . LYS A 1 68 ? -16.487 1.805 4.603 1.00 93.56 68 LYS A CA 1
ATOM 576 C C . LYS A 1 68 ? -17.129 2.347 5.884 1.00 93.56 68 LYS A C 1
ATOM 578 O O . LYS A 1 68 ? -16.437 2.957 6.699 1.00 93.56 68 LYS A O 1
ATOM 583 N N . THR A 1 69 ? -18.409 2.051 6.112 1.00 94.25 69 THR A N 1
ATOM 584 C CA . THR A 1 69 ? -19.117 2.453 7.338 1.00 94.25 69 THR A CA 1
ATOM 585 C C . THR A 1 69 ? -18.496 1.828 8.589 1.00 94.25 69 THR A C 1
ATOM 587 O O . THR A 1 69 ? -18.3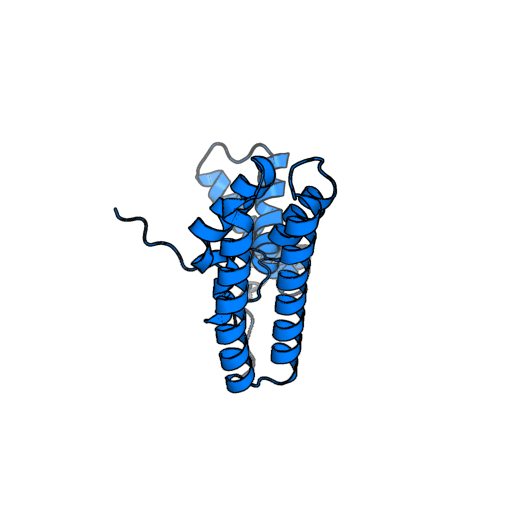10 2.513 9.595 1.00 94.25 69 THR A O 1
ATOM 590 N N . GLN A 1 70 ? -18.107 0.551 8.537 1.00 95.56 70 GLN A N 1
ATOM 591 C CA . GLN A 1 70 ? -17.437 -0.127 9.653 1.00 95.56 70 GLN A CA 1
ATOM 592 C C . GLN A 1 70 ? -16.088 0.523 10.004 1.00 95.56 70 GLN A C 1
ATOM 594 O O . GLN A 1 70 ? -15.771 0.705 11.186 1.00 95.56 70 GLN A O 1
ATOM 599 N N . VAL A 1 71 ? -15.299 0.910 8.996 1.00 94.56 71 VAL A N 1
ATOM 600 C CA . VAL A 1 71 ? -14.030 1.630 9.186 1.00 94.56 71 VAL A CA 1
ATOM 601 C C . VAL A 1 71 ? -14.269 2.992 9.835 1.00 94.56 71 VAL A C 1
ATOM 603 O O . VAL A 1 71 ? -13.569 3.345 10.785 1.00 94.56 71 VAL A O 1
ATOM 606 N N . GLU A 1 72 ? -15.245 3.757 9.348 1.00 94.12 72 GLU A N 1
ATOM 607 C CA . GLU A 1 72 ? -15.585 5.078 9.886 1.00 94.12 72 GLU A CA 1
ATOM 608 C C . GLU A 1 72 ? -16.079 5.005 11.330 1.00 94.12 72 GLU A C 1
ATOM 610 O 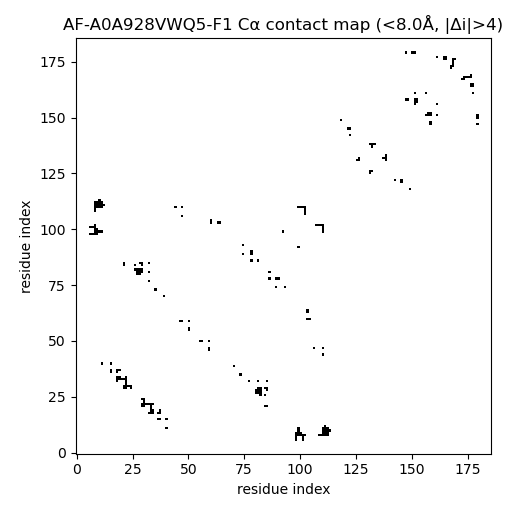O . GLU A 1 72 ? -15.643 5.801 12.170 1.00 94.12 72 GLU A O 1
ATOM 615 N N . LEU A 1 73 ? -16.925 4.020 11.642 1.00 95.56 73 LEU A N 1
ATOM 616 C CA . LEU A 1 73 ? -17.392 3.763 12.999 1.00 95.56 73 LEU A CA 1
ATOM 617 C C . LEU A 1 73 ? -16.215 3.427 13.919 1.00 95.56 73 LEU A C 1
ATOM 619 O O . LEU A 1 73 ? -16.022 4.093 14.932 1.00 95.56 73 LEU A O 1
ATOM 623 N N . THR A 1 74 ? -15.371 2.470 13.521 1.00 96.19 74 THR A N 1
ATOM 624 C CA . THR A 1 74 ? -14.186 2.061 14.296 1.00 96.19 74 THR A CA 1
ATOM 625 C C . THR A 1 74 ? -13.241 3.238 14.530 1.00 96.19 74 THR A C 1
ATOM 627 O O . THR A 1 74 ? -12.757 3.457 15.642 1.00 96.19 74 THR A O 1
ATOM 630 N N . LEU A 1 75 ? -12.997 4.048 13.499 1.00 95.94 75 LEU A N 1
ATOM 631 C CA . LEU A 1 75 ? -12.162 5.236 13.613 1.00 95.94 75 LEU A CA 1
ATOM 632 C C . LEU A 1 75 ? -12.768 6.262 14.576 1.00 95.94 75 LEU A C 1
ATOM 634 O O . LEU A 1 75 ? -12.030 6.850 15.367 1.00 95.94 75 LEU A O 1
ATOM 638 N N . SER A 1 76 ? -14.084 6.457 14.542 1.00 95.19 76 SER A N 1
ATOM 639 C CA . SER A 1 76 ? -14.796 7.379 15.431 1.00 95.19 76 SER A CA 1
ATOM 640 C C . SER A 1 76 ? -14.754 6.914 16.887 1.00 95.19 76 SER A C 1
ATOM 642 O O . SER A 1 76 ? -14.413 7.714 17.758 1.00 95.19 76 SER A O 1
ATOM 644 N N . THR A 1 77 ? -14.994 5.622 17.141 1.00 96.06 77 THR A N 1
ATOM 645 C CA . THR A 1 77 ? -14.921 5.002 18.473 1.00 96.06 77 THR A CA 1
ATOM 646 C C . THR A 1 77 ? -13.561 5.218 19.127 1.00 96.06 77 THR A C 1
ATOM 648 O O . THR A 1 77 ? -13.487 5.596 20.292 1.00 96.06 77 THR A O 1
ATOM 651 N N . TRP A 1 78 ? -12.473 5.010 18.382 1.00 97.06 78 TRP A N 1
ATOM 652 C CA . TRP A 1 78 ? -11.129 5.069 18.954 1.00 97.06 78 TRP A CA 1
ATOM 653 C C . TRP A 1 78 ? -10.513 6.468 18.959 1.00 97.06 78 TRP A C 1
ATOM 655 O O . TRP A 1 78 ? -9.660 6.752 19.797 1.00 97.06 78 TRP A O 1
ATOM 665 N N . SER A 1 79 ? -10.921 7.368 18.058 1.00 94.56 79 SER A N 1
ATOM 666 C CA . SER A 1 79 ? -10.293 8.695 17.940 1.00 94.56 79 SER A CA 1
ATOM 667 C C . SER A 1 79 ? -10.433 9.561 19.195 1.00 94.56 79 SER A C 1
ATOM 669 O O . SER A 1 79 ? -9.562 10.396 19.432 1.00 94.56 79 SER A O 1
ATOM 671 N N . SER A 1 80 ? -11.497 9.383 19.983 1.00 91.94 80 SER A N 1
ATOM 672 C CA . SER A 1 80 ? -11.758 10.153 21.209 1.00 91.94 80 SER A CA 1
ATOM 673 C C . SER A 1 80 ? -10.946 9.679 22.417 1.00 91.94 80 SER A C 1
ATOM 675 O O . SER A 1 80 ? -10.674 10.475 23.312 1.00 91.94 80 SER A O 1
ATOM 677 N N . VAL A 1 81 ? -10.538 8.408 22.434 1.00 94.69 81 VAL A N 1
ATOM 678 C CA . VAL A 1 81 ? -9.866 7.764 23.578 1.00 94.69 81 VAL A CA 1
ATOM 679 C C . VAL A 1 81 ? -8.399 7.415 23.303 1.00 94.69 81 VAL A C 1
ATOM 681 O O . VAL A 1 81 ? -7.671 7.013 24.206 1.00 94.69 81 VAL A O 1
ATOM 684 N N . ALA A 1 82 ? -7.935 7.557 22.059 1.00 95.69 82 ALA A N 1
ATOM 685 C CA . ALA A 1 82 ? -6.581 7.189 21.666 1.00 95.69 82 ALA A CA 1
ATOM 686 C C . ALA A 1 82 ? -5.504 8.076 22.315 1.00 95.69 82 ALA A C 1
ATOM 688 O O . ALA A 1 82 ? -5.528 9.304 22.204 1.00 95.69 82 ALA A O 1
ATOM 689 N N . GLY A 1 83 ? -4.472 7.442 22.883 1.00 94.44 83 GLY A N 1
ATOM 690 C CA . GLY A 1 83 ? -3.250 8.133 23.303 1.00 94.44 83 GLY A CA 1
ATOM 691 C C . GLY A 1 83 ? -2.475 8.757 22.129 1.00 94.44 83 GLY A C 1
ATOM 692 O O . GLY A 1 83 ? -2.781 8.538 20.957 1.00 94.44 83 GLY A O 1
ATOM 693 N N . ALA A 1 84 ? -1.416 9.523 22.417 1.00 93.88 84 ALA A N 1
ATOM 694 C CA . ALA A 1 84 ? -0.710 10.333 21.412 1.00 93.88 84 ALA A CA 1
ATOM 695 C C . ALA A 1 84 ? -0.214 9.547 20.177 1.00 93.88 84 ALA A C 1
ATOM 697 O O . ALA A 1 84 ? -0.356 10.024 19.044 1.00 93.88 84 ALA A O 1
ATOM 698 N N . ILE A 1 85 ? 0.347 8.348 20.386 1.00 94.00 85 ILE A N 1
ATOM 699 C CA . ILE A 1 85 ? 0.902 7.497 19.319 1.00 94.00 85 ILE A CA 1
ATOM 700 C C . ILE A 1 85 ? -0.222 6.980 18.413 1.00 94.00 85 ILE A C 1
ATOM 702 O O . ILE A 1 85 ? -0.208 7.246 17.207 1.00 94.00 85 ILE A O 1
ATOM 706 N N . ALA A 1 86 ? -1.212 6.293 18.992 1.00 96.00 86 ALA A N 1
ATOM 707 C CA . ALA A 1 86 ? -2.372 5.785 18.268 1.00 96.00 86 ALA A CA 1
ATOM 708 C C . ALA A 1 86 ? -3.142 6.923 17.583 1.00 96.00 86 ALA A C 1
ATOM 710 O O . ALA A 1 86 ? -3.409 6.862 16.385 1.00 96.00 86 ALA A O 1
ATOM 711 N N . GLY A 1 87 ? -3.394 8.025 18.292 1.00 96.50 87 GLY A N 1
ATOM 712 C CA . GLY A 1 87 ? -4.100 9.189 17.766 1.00 96.50 87 GLY A CA 1
ATOM 713 C C . GLY A 1 87 ? -3.411 9.807 16.547 1.00 96.50 87 GLY A C 1
ATOM 714 O O . GLY A 1 87 ? -4.087 10.229 15.610 1.00 96.50 87 GLY A O 1
ATOM 715 N N . LYS A 1 88 ? -2.070 9.824 16.489 1.00 95.38 88 LYS A N 1
ATOM 716 C CA . LYS A 1 88 ? -1.343 10.276 15.288 1.00 95.38 88 LYS A CA 1
ATOM 717 C C . LYS A 1 88 ? -1.610 9.363 14.089 1.00 95.38 88 LYS A C 1
ATOM 719 O O . LYS A 1 88 ? -1.804 9.865 12.980 1.00 95.38 88 LYS A O 1
ATOM 724 N N . LEU A 1 89 ? -1.636 8.049 14.308 1.00 95.75 89 LEU A N 1
ATOM 725 C CA . LEU A 1 89 ? -1.930 7.071 13.262 1.00 95.75 89 LEU A CA 1
ATOM 726 C C . LEU A 1 89 ? -3.383 7.197 12.777 1.00 95.75 89 LEU A C 1
ATOM 728 O O . LEU A 1 89 ? -3.602 7.301 11.571 1.00 95.75 89 LEU A O 1
ATOM 732 N N . LEU A 1 90 ? -4.350 7.301 13.695 1.00 96.88 90 LEU A N 1
ATOM 733 C CA . LEU A 1 90 ? -5.773 7.476 13.373 1.00 96.88 90 LEU A CA 1
ATOM 734 C C . LEU A 1 90 ? -6.046 8.791 12.633 1.00 96.88 90 LEU A C 1
ATOM 736 O O . LEU A 1 90 ? -6.745 8.794 11.621 1.00 96.88 90 LEU A O 1
ATOM 740 N N . ARG A 1 91 ? -5.429 9.906 13.052 1.00 95.88 91 ARG A N 1
ATOM 741 C CA . ARG A 1 91 ? -5.519 11.183 12.318 1.00 95.88 91 ARG A CA 1
ATOM 742 C C . ARG A 1 91 ? -4.975 11.060 10.898 1.00 95.88 91 ARG A C 1
ATOM 744 O O . ARG A 1 91 ? -5.611 11.534 9.961 1.00 95.88 91 ARG A O 1
ATOM 751 N N . SER A 1 92 ? -3.828 10.400 10.723 1.00 93.88 92 SER A N 1
ATOM 752 C CA . SER A 1 92 ? -3.258 10.152 9.392 1.00 93.88 92 SER A CA 1
ATOM 753 C C . SER A 1 92 ? -4.146 9.241 8.538 1.00 93.88 92 SER A C 1
ATOM 755 O O . SER A 1 92 ? -4.175 9.403 7.317 1.00 93.88 92 SER A O 1
ATOM 757 N N . LEU A 1 93 ? -4.834 8.271 9.145 1.00 93.94 93 LEU A N 1
ATOM 758 C CA . LEU A 1 93 ? -5.780 7.400 8.451 1.00 93.94 93 LEU A CA 1
ATOM 759 C C . LEU A 1 93 ? -6.997 8.203 7.977 1.00 93.94 93 LEU A C 1
ATOM 761 O O . LEU A 1 93 ? -7.317 8.154 6.793 1.00 93.94 93 LEU A O 1
ATOM 765 N N . LYS A 1 94 ? -7.582 9.033 8.852 1.00 94.00 94 LYS A N 1
ATOM 766 C CA . LYS A 1 94 ? -8.711 9.921 8.530 1.00 94.00 94 LYS A CA 1
ATOM 767 C C . LYS A 1 94 ? -8.379 10.910 7.411 1.00 94.00 94 LYS A C 1
ATOM 769 O O . LYS A 1 94 ? -9.110 11.010 6.436 1.00 94.00 94 LYS A O 1
ATOM 774 N N . GLN A 1 95 ? -7.250 11.613 7.520 1.00 92.81 95 GLN A N 1
ATOM 775 C CA . GLN A 1 95 ? -6.830 12.627 6.539 1.00 92.81 95 GLN A CA 1
ATOM 776 C C . GLN A 1 95 ? -6.572 12.059 5.139 1.00 92.81 95 GLN A C 1
ATOM 778 O O . GLN A 1 95 ? -6.606 12.799 4.161 1.00 92.81 95 GLN A O 1
ATOM 783 N N . LYS A 1 96 ? -6.248 10.767 5.042 1.00 92.06 96 LYS A N 1
ATOM 784 C CA . LYS A 1 96 ? -5.876 10.105 3.785 1.00 92.06 96 LYS A CA 1
ATOM 785 C C . LYS A 1 96 ? -6.817 8.945 3.468 1.00 92.06 96 LYS A C 1
ATOM 787 O O . LYS A 1 96 ? -6.406 8.018 2.778 1.00 92.06 96 LYS A O 1
ATOM 792 N N . ALA A 1 97 ? -8.047 8.978 3.986 1.00 90.69 97 ALA A N 1
ATOM 793 C CA . ALA A 1 97 ? -9.009 7.885 3.864 1.00 90.69 97 ALA A CA 1
ATOM 794 C C . ALA A 1 97 ? -9.254 7.507 2.395 1.00 90.69 97 ALA A C 1
ATOM 796 O O . ALA A 1 97 ? -9.127 6.337 2.046 1.00 90.69 97 ALA A O 1
ATOM 797 N N . SER A 1 98 ? -9.448 8.501 1.522 1.00 90.69 98 SER A N 1
ATOM 798 C CA . SER A 1 98 ? -9.613 8.301 0.075 1.00 90.69 98 SER A CA 1
ATOM 799 C C . SER A 1 98 ? -8.438 7.585 -0.598 1.00 90.69 98 SER A C 1
ATOM 801 O O . SER A 1 98 ? -8.624 6.970 -1.636 1.00 90.69 98 SER A O 1
ATOM 803 N N . GLN A 1 99 ? -7.236 7.636 -0.012 1.00 92.31 99 GLN A N 1
ATOM 804 C CA . GLN A 1 99 ? -6.042 6.971 -0.543 1.00 92.31 99 GLN A CA 1
ATOM 805 C C . GLN A 1 99 ? -5.820 5.580 0.064 1.00 92.31 99 GLN A C 1
ATOM 807 O O . GLN A 1 99 ? -5.223 4.711 -0.561 1.00 92.31 99 GLN A O 1
ATOM 812 N N . TRP A 1 100 ? -6.230 5.354 1.314 1.00 92.62 100 TRP A N 1
ATOM 813 C CA . TRP A 1 100 ? -6.112 4.036 1.952 1.00 92.62 100 TRP A CA 1
ATOM 814 C C . TRP A 1 100 ? -7.160 3.048 1.444 1.00 92.62 100 TRP A C 1
ATOM 816 O O . TRP A 1 100 ? -6.896 1.848 1.402 1.00 92.62 100 TRP A O 1
ATOM 826 N N . TRP A 1 101 ? -8.315 3.571 1.045 1.00 92.75 101 TRP A N 1
ATOM 827 C CA . TRP A 1 101 ? -9.505 2.807 0.687 1.00 92.75 101 TRP A CA 1
ATOM 828 C C . TRP A 1 101 ? -9.901 2.993 -0.783 1.00 92.75 101 TRP A C 1
ATOM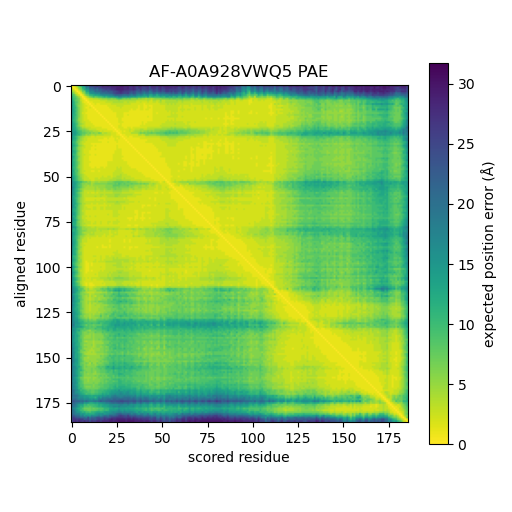 830 O O . TRP A 1 101 ? -11.039 2.729 -1.150 1.00 92.75 101 TRP A O 1
ATOM 840 N N . TYR A 1 102 ? -8.967 3.453 -1.623 1.00 92.56 102 TYR A N 1
ATOM 841 C CA . TYR A 1 102 ? -9.208 3.763 -3.035 1.00 92.56 102 TYR A CA 1
ATOM 842 C C . TYR A 1 102 ? -9.663 2.533 -3.835 1.00 92.56 102 TYR A C 1
ATOM 844 O O . TYR A 1 102 ? -10.567 2.620 -4.660 1.00 92.56 102 TYR A O 1
ATOM 852 N N . PHE A 1 103 ? -9.087 1.365 -3.541 1.00 92.44 103 PHE A N 1
ATOM 853 C CA . PHE A 1 103 ? -9.433 0.099 -4.194 1.00 92.44 103 PHE A CA 1
ATOM 854 C C . PHE A 1 103 ? -10.893 -0.346 -4.009 1.00 92.44 103 PHE A C 1
ATOM 856 O O . PHE A 1 103 ? -11.364 -1.165 -4.788 1.00 92.44 103 PHE A O 1
ATOM 863 N N . PHE A 1 104 ? -11.625 0.199 -3.030 1.00 92.50 104 PHE A N 1
ATOM 864 C CA . PHE A 1 104 ? -13.052 -0.096 -2.866 1.00 92.50 104 PHE A CA 1
ATOM 865 C C . PHE A 1 104 ? -13.896 0.388 -4.040 1.00 92.50 104 PHE A C 1
ATOM 867 O O . PHE A 1 104 ? -14.842 -0.288 -4.423 1.00 92.50 104 PHE A O 1
ATOM 874 N N . ASP A 1 105 ? -13.539 1.537 -4.613 1.00 90.31 105 ASP A N 1
ATOM 875 C CA . ASP A 1 105 ? -14.229 2.106 -5.775 1.00 90.31 105 ASP A CA 1
ATOM 876 C C . ASP A 1 105 ? -13.551 1.697 -7.095 1.00 90.31 105 ASP A C 1
ATOM 878 O O . ASP A 1 105 ? -14.101 1.874 -8.179 1.00 90.31 105 ASP A O 1
ATOM 882 N N . HIS A 1 106 ? -12.341 1.138 -7.008 1.00 91.12 106 HIS A N 1
ATOM 883 C CA . HIS A 1 106 ? -11.506 0.766 -8.145 1.00 91.12 106 HIS A CA 1
ATOM 884 C C . HIS A 1 106 ? -10.884 -0.622 -7.926 1.00 91.12 106 HIS A C 1
ATOM 886 O O . HIS A 1 106 ? -9.681 -0.724 -7.672 1.00 91.12 106 HIS A O 1
ATOM 892 N N . PRO A 1 107 ? -11.668 -1.710 -8.036 1.00 89.12 107 PRO A N 1
ATOM 893 C CA . PRO A 1 107 ? -11.226 -3.055 -7.656 1.00 89.12 107 PRO A CA 1
ATOM 894 C C . PRO A 1 107 ? -10.096 -3.613 -8.535 1.00 89.12 107 PRO A C 1
ATOM 896 O O . PRO A 1 107 ? -9.345 -4.485 -8.117 1.00 89.12 107 PRO A O 1
ATOM 899 N N . HIS A 1 108 ? -9.886 -3.068 -9.734 1.00 88.44 108 HIS A N 1
ATOM 900 C CA . HIS A 1 108 ? -8.725 -3.391 -10.573 1.00 88.44 108 HIS A CA 1
ATOM 901 C C . HIS A 1 108 ? -7.388 -2.894 -9.985 1.00 88.44 108 HIS A C 1
ATOM 903 O O . HIS A 1 108 ? -6.318 -3.275 -10.465 1.00 88.44 108 HIS A O 1
ATOM 909 N N . ILE A 1 109 ? -7.426 -2.049 -8.951 1.00 90.06 109 ILE A N 1
ATOM 910 C CA . ILE A 1 109 ? -6.250 -1.546 -8.246 1.00 90.06 109 ILE A CA 1
ATOM 911 C C . ILE A 1 109 ? -6.086 -2.353 -6.957 1.00 90.06 109 ILE A C 1
ATOM 913 O O . ILE A 1 109 ? -6.962 -2.314 -6.099 1.00 90.06 109 ILE A O 1
ATOM 917 N N . PRO A 1 110 ? -4.965 -3.066 -6.762 1.00 91.44 110 PRO A N 1
ATOM 918 C CA . PRO A 1 110 ? -4.793 -3.890 -5.576 1.00 91.44 110 PRO A CA 1
ATOM 919 C C . PRO A 1 110 ? -4.672 -3.051 -4.293 1.00 91.44 110 PRO A C 1
ATOM 921 O O . PRO A 1 110 ? -4.053 -1.987 -4.314 1.00 91.44 110 PRO A O 1
ATOM 924 N N . PRO A 1 111 ? -5.160 -3.549 -3.138 1.00 93.12 111 PRO A N 1
ATOM 925 C CA . PRO A 1 111 ? -5.046 -2.874 -1.838 1.00 93.12 111 PRO A CA 1
ATOM 926 C C . PRO A 1 111 ? -3.599 -2.705 -1.351 1.00 93.12 111 PRO A C 1
ATOM 928 O O . PRO A 1 111 ? -3.314 -1.921 -0.436 1.00 93.12 111 PRO A O 1
ATOM 931 N N . ASP A 1 112 ? -2.664 -3.457 -1.929 1.00 89.25 112 ASP A N 1
ATOM 932 C CA . ASP A 1 112 ? -1.237 -3.281 -1.719 1.00 89.25 112 ASP A CA 1
ATOM 933 C C . ASP A 1 112 ? -0.588 -2.538 -2.891 1.00 89.25 112 ASP A C 1
ATOM 935 O O . ASP A 1 112 ? -0.983 -2.659 -4.043 1.00 89.25 112 ASP A O 1
ATOM 939 N N . ASN A 1 113 ? 0.446 -1.753 -2.588 1.00 83.88 113 ASN A N 1
ATOM 940 C CA . ASN A 1 113 ? 1.194 -1.019 -3.607 1.00 83.88 113 ASN A CA 1
ATOM 941 C C . ASN A 1 113 ? 2.451 -1.792 -4.043 1.00 83.88 113 ASN A C 1
ATOM 943 O O . ASN A 1 113 ? 3.472 -1.192 -4.386 1.00 83.88 113 ASN A O 1
ATOM 947 N N . ASN A 1 114 ? 2.432 -3.129 -3.959 1.00 81.06 114 ASN A N 1
ATOM 948 C CA . ASN A 1 114 ? 3.643 -3.936 -4.113 1.00 81.06 114 ASN A CA 1
ATOM 949 C C . ASN A 1 114 ? 4.271 -3.771 -5.497 1.00 81.06 114 ASN A C 1
ATOM 951 O O . ASN A 1 114 ? 5.497 -3.744 -5.599 1.00 81.06 114 ASN A O 1
ATOM 955 N N . LEU A 1 115 ? 3.456 -3.658 -6.550 1.00 81.12 115 LEU A N 1
ATOM 956 C CA . LEU A 1 115 ? 3.954 -3.477 -7.911 1.00 81.12 115 LEU A CA 1
ATOM 957 C C . LEU A 1 115 ? 4.723 -2.159 -8.039 1.00 81.12 115 LEU A C 1
ATOM 959 O O . LEU A 1 115 ? 5.893 -2.187 -8.411 1.00 81.12 115 LEU A O 1
ATOM 963 N N . ALA A 1 116 ? 4.129 -1.027 -7.650 1.00 81.44 116 ALA A N 1
ATOM 964 C CA . ALA A 1 116 ? 4.816 0.260 -7.745 1.00 81.44 116 ALA A CA 1
ATOM 965 C C . ALA A 1 116 ? 6.052 0.315 -6.831 1.00 81.44 116 ALA A C 1
ATOM 967 O O . ALA A 1 116 ? 7.107 0.799 -7.238 1.00 81.44 116 ALA A O 1
ATOM 968 N N . GLU A 1 117 ? 5.967 -0.234 -5.614 1.00 84.12 117 GLU A N 1
ATOM 969 C CA . GLU A 1 117 ? 7.112 -0.315 -4.703 1.00 84.12 117 GLU A CA 1
ATOM 970 C C . GLU A 1 117 ? 8.262 -1.145 -5.296 1.00 84.12 117 GLU A C 1
ATOM 972 O O . GLU A 1 117 ? 9.424 -0.741 -5.200 1.00 84.12 117 GLU A O 1
ATOM 977 N N . ARG A 1 118 ? 7.967 -2.287 -5.934 1.00 83.88 118 ARG A N 1
ATOM 978 C CA . ARG A 1 118 ? 8.968 -3.113 -6.633 1.00 83.88 118 ARG A CA 1
ATOM 979 C C . ARG A 1 118 ? 9.551 -2.373 -7.837 1.00 83.88 118 ARG A C 1
ATOM 981 O O . ARG A 1 118 ? 10.774 -2.363 -7.986 1.00 83.88 118 ARG A O 1
ATOM 988 N N . SER A 1 119 ? 8.712 -1.710 -8.630 1.00 84.00 119 SER A N 1
ATOM 989 C CA . SER A 1 119 ? 9.125 -0.921 -9.796 1.00 84.00 119 SER A CA 1
ATOM 990 C C . SER A 1 119 ? 9.988 0.287 -9.428 1.00 84.00 119 SER A C 1
ATOM 992 O O . SER A 1 119 ? 10.813 0.708 -10.224 1.00 84.00 119 SER A O 1
ATOM 994 N N . LEU A 1 120 ? 9.891 0.834 -8.218 1.00 86.62 120 LEU A N 1
ATOM 995 C CA . LEU A 1 120 ? 10.760 1.941 -7.792 1.00 86.62 120 LEU A CA 1
ATOM 996 C C . LEU A 1 120 ? 12.021 1.475 -7.055 1.00 86.62 120 LEU A C 1
ATOM 998 O O . LEU A 1 120 ? 13.019 2.200 -7.002 1.00 86.62 120 LEU A O 1
ATOM 1002 N N . ARG A 1 121 ? 12.012 0.260 -6.492 1.00 90.12 121 ARG A N 1
ATOM 1003 C CA . ARG A 1 121 ? 13.076 -0.234 -5.607 1.00 90.12 121 ARG A CA 1
ATOM 1004 C C . ARG A 1 121 ? 14.452 -0.216 -6.259 1.00 90.12 121 ARG A C 1
ATOM 1006 O O . ARG A 1 121 ? 15.408 0.194 -5.608 1.00 90.12 121 ARG A O 1
ATOM 1013 N N . LEU A 1 122 ? 14.567 -0.638 -7.519 1.00 90.88 122 LEU A N 1
ATOM 1014 C CA . LEU A 1 122 ? 15.865 -0.688 -8.196 1.00 90.88 122 LEU A CA 1
ATOM 1015 C C . LEU A 1 122 ? 16.477 0.713 -8.327 1.00 90.88 122 LEU A C 1
ATOM 1017 O O . LEU A 1 122 ? 17.631 0.913 -7.953 1.00 90.88 122 LEU A O 1
ATOM 1021 N N . ALA A 1 123 ? 15.688 1.686 -8.787 1.00 91.81 123 ALA A N 1
ATOM 1022 C CA . ALA A 1 123 ? 16.128 3.068 -8.941 1.00 91.81 123 ALA A CA 1
ATOM 1023 C C . ALA A 1 123 ? 16.503 3.711 -7.597 1.00 91.81 123 ALA A C 1
ATOM 1025 O O . ALA A 1 123 ? 17.556 4.344 -7.481 1.00 91.81 123 ALA A O 1
ATOM 1026 N N . VAL A 1 124 ? 15.686 3.498 -6.559 1.00 92.50 124 VAL A N 1
ATOM 1027 C CA . VAL A 1 124 ? 15.946 4.014 -5.205 1.00 92.50 124 VAL A CA 1
ATOM 1028 C C . VAL A 1 124 ? 17.223 3.408 -4.618 1.00 92.50 124 VAL A C 1
ATOM 1030 O O . VAL A 1 124 ? 18.069 4.145 -4.110 1.00 92.50 124 VAL A O 1
ATOM 1033 N N . THR A 1 125 ? 17.405 2.089 -4.725 1.00 93.38 125 THR A N 1
ATOM 1034 C CA . THR A 1 125 ? 18.620 1.406 -4.259 1.00 93.38 125 THR A CA 1
ATOM 1035 C C . THR A 1 125 ? 19.850 1.884 -5.022 1.00 93.38 125 THR A C 1
ATOM 1037 O O . THR A 1 125 ? 20.840 2.249 -4.390 1.00 93.38 125 THR A O 1
ATOM 1040 N N . LYS A 1 126 ? 19.785 1.961 -6.360 1.00 93.50 126 LYS A N 1
ATOM 1041 C CA . LYS A 1 126 ? 20.881 2.474 -7.196 1.00 93.50 126 LYS A CA 1
ATOM 1042 C C . LYS A 1 126 ? 21.290 3.868 -6.744 1.00 93.50 126 LYS A C 1
ATOM 1044 O O . LYS A 1 126 ? 22.467 4.105 -6.490 1.00 93.50 126 LYS A O 1
ATOM 1049 N N . ARG A 1 127 ? 20.324 4.784 -6.612 1.00 92.50 127 ARG A N 1
ATOM 1050 C CA . ARG A 1 127 ? 20.575 6.161 -6.167 1.00 92.50 127 ARG A CA 1
ATOM 1051 C C . ARG A 1 127 ? 21.235 6.190 -4.792 1.00 92.50 127 ARG A C 1
ATOM 1053 O O . ARG A 1 127 ? 22.184 6.943 -4.608 1.00 92.50 127 ARG A O 1
ATOM 1060 N N . LYS A 1 128 ? 20.743 5.386 -3.845 1.00 92.94 128 LYS A N 1
ATOM 1061 C CA . LYS A 1 128 ? 21.276 5.328 -2.479 1.00 92.94 128 LYS A CA 1
ATOM 1062 C C . LYS A 1 128 ? 22.729 4.849 -2.452 1.00 92.94 128 LYS A C 1
ATOM 1064 O O . LYS A 1 128 ? 23.540 5.458 -1.770 1.00 92.94 128 LYS A O 1
ATOM 1069 N N . VAL A 1 129 ? 23.049 3.789 -3.195 1.00 93.56 129 VAL A N 1
ATOM 1070 C CA . VAL A 1 129 ? 24.401 3.206 -3.238 1.00 93.56 129 VAL A CA 1
ATOM 1071 C C . VAL A 1 129 ? 25.377 4.104 -4.002 1.00 93.56 129 VAL A C 1
ATOM 1073 O O . VAL A 1 129 ? 26.507 4.278 -3.568 1.00 93.56 129 VAL A O 1
ATOM 1076 N N . SER A 1 130 ? 24.947 4.709 -5.115 1.00 89.88 130 SER A N 1
ATOM 1077 C CA . SER A 1 130 ? 25.826 5.513 -5.978 1.00 89.88 130 SER A CA 1
ATOM 1078 C C . SER A 1 130 ? 25.904 6.999 -5.603 1.00 89.88 130 SER A C 1
ATOM 1080 O O . SER A 1 130 ? 26.532 7.763 -6.329 1.00 89.88 130 SER A O 1
ATOM 1082 N N . GLY A 1 131 ? 25.189 7.449 -4.565 1.00 91.31 131 GLY A N 1
ATOM 1083 C CA . GLY A 1 131 ? 25.071 8.872 -4.214 1.00 91.31 131 GLY A CA 1
ATOM 1084 C C . GLY A 1 131 ? 24.258 9.723 -5.205 1.00 91.31 131 GLY A C 1
ATOM 1085 O O . GLY A 1 131 ? 24.289 10.948 -5.134 1.00 91.31 131 GLY A O 1
ATOM 1086 N N . GLY A 1 132 ? 23.509 9.097 -6.118 1.00 89.50 132 GLY A N 1
ATOM 1087 C CA . GLY A 1 132 ? 22.725 9.780 -7.155 1.00 89.50 132 GLY A CA 1
ATOM 1088 C C . GLY A 1 132 ? 23.547 10.323 -8.332 1.00 89.50 132 GLY A C 1
ATOM 1089 O O . GLY A 1 132 ? 24.715 9.984 -8.501 1.00 89.50 132 GLY A O 1
ATOM 1090 N N . SER A 1 133 ? 22.903 11.120 -9.188 1.00 91.38 133 SER A N 1
ATOM 1091 C CA . SER A 1 133 ? 23.524 11.758 -10.359 1.00 91.38 133 SER A CA 1
ATOM 1092 C C . SER A 1 133 ? 23.747 13.246 -10.083 1.00 91.38 133 SER A C 1
ATOM 1094 O O . SER A 1 133 ? 22.876 13.898 -9.514 1.00 91.38 133 SER A O 1
ATOM 1096 N N . ARG A 1 134 ? 24.913 13.779 -10.477 1.00 91.38 134 ARG A N 1
ATOM 1097 C CA . ARG A 1 134 ? 25.290 15.196 -10.281 1.00 91.38 134 ARG A CA 1
ATOM 1098 C C . ARG A 1 134 ? 24.934 16.109 -11.462 1.00 91.38 134 ARG A C 1
ATOM 1100 O O . ARG A 1 134 ? 25.095 17.316 -11.356 1.00 91.38 134 ARG A O 1
ATOM 1107 N N . SER A 1 135 ? 24.465 15.539 -12.570 1.00 95.12 135 SER A N 1
ATOM 1108 C CA . SER A 1 135 ? 23.935 16.261 -13.729 1.00 95.12 135 SER A CA 1
ATOM 1109 C C . SER A 1 135 ? 22.641 15.603 -14.207 1.00 95.12 135 SER A C 1
ATOM 1111 O O . SER A 1 135 ? 22.423 14.410 -13.958 1.00 95.12 135 SER A O 1
ATOM 1113 N N . LEU A 1 136 ? 21.798 16.383 -14.890 1.00 94.31 136 LEU A N 1
ATOM 1114 C CA . LEU A 1 136 ? 20.552 15.899 -15.489 1.00 94.31 136 LEU A CA 1
ATOM 1115 C C . LEU A 1 136 ? 20.827 14.828 -16.553 1.00 94.31 136 LEU A C 1
ATOM 1117 O O . LEU A 1 136 ? 20.222 13.766 -16.520 1.00 94.31 136 LEU A O 1
ATOM 1121 N N . GLU A 1 137 ? 21.838 15.039 -17.391 1.00 95.81 137 GLU A N 1
ATOM 1122 C CA . GLU A 1 137 ? 22.256 14.078 -18.417 1.00 95.81 137 GLU A CA 1
ATOM 1123 C C . GLU A 1 137 ? 22.577 12.688 -17.828 1.00 95.81 137 GLU A C 1
ATOM 1125 O O . GLU A 1 137 ? 22.038 11.668 -18.253 1.00 95.81 137 GLU A O 1
ATOM 1130 N N . ARG A 1 138 ? 23.395 12.622 -16.764 1.00 91.69 138 ARG A N 1
ATOM 1131 C CA . ARG A 1 138 ? 23.704 11.339 -16.100 1.00 91.69 138 ARG A CA 1
ATOM 1132 C C . ARG A 1 138 ? 22.488 10.737 -15.402 1.00 91.69 138 ARG A C 1
ATOM 1134 O O . ARG A 1 138 ? 22.446 9.527 -15.158 1.00 91.69 138 ARG A O 1
ATOM 1141 N N . PHE A 1 139 ? 21.543 11.571 -14.972 1.00 93.12 139 PHE A N 1
ATOM 1142 C CA . PHE A 1 139 ? 20.279 11.107 -14.413 1.00 93.12 139 PHE A CA 1
ATOM 1143 C C . PHE A 1 139 ? 19.432 10.432 -15.495 1.00 93.12 139 PHE A C 1
ATOM 1145 O O . PHE A 1 139 ? 19.000 9.302 -15.281 1.00 93.12 139 PHE A O 1
ATOM 1152 N N . GLU A 1 140 ? 19.285 11.059 -16.659 1.00 95.31 140 GLU A N 1
ATOM 1153 C CA . GLU A 1 140 ? 18.535 10.529 -17.801 1.00 95.31 140 GLU A CA 1
ATOM 1154 C C . GLU A 1 140 ? 19.140 9.222 -18.321 1.00 95.31 140 GLU A C 1
ATOM 1156 O O . GLU A 1 140 ? 18.430 8.224 -18.425 1.00 95.31 140 GLU A O 1
ATOM 1161 N N . GLN A 1 141 ? 20.461 9.167 -18.514 1.00 93.69 141 GLN A N 1
ATOM 1162 C CA . GLN A 1 141 ? 21.167 7.939 -18.911 1.00 93.69 141 GLN A CA 1
ATOM 1163 C C . GLN A 1 141 ? 20.950 6.800 -17.900 1.00 93.69 141 GLN A C 1
ATOM 1165 O O . GLN A 1 141 ? 20.669 5.657 -18.263 1.00 93.69 141 GLN A O 1
ATOM 1170 N N . THR A 1 142 ? 21.029 7.111 -16.599 1.00 93.12 142 THR A N 1
ATOM 1171 C CA . THR A 1 142 ? 20.731 6.137 -15.539 1.00 93.12 142 THR A CA 1
ATOM 1172 C C . THR A 1 142 ? 19.276 5.666 -15.616 1.00 93.12 142 THR A C 1
ATOM 1174 O O . THR A 1 142 ? 19.014 4.475 -15.458 1.00 93.12 142 THR A O 1
ATOM 1177 N N . ALA A 1 143 ? 18.328 6.582 -15.820 1.00 93.44 143 ALA A N 1
ATOM 1178 C CA . ALA A 1 143 ? 16.906 6.267 -15.891 1.00 93.44 143 ALA A CA 1
ATOM 1179 C C . ALA A 1 143 ? 16.581 5.378 -17.101 1.00 93.44 143 ALA A C 1
ATOM 1181 O O . ALA A 1 143 ? 15.841 4.406 -16.951 1.00 93.44 143 ALA A O 1
ATOM 1182 N N . GLN A 1 144 ? 17.184 5.644 -18.262 1.00 93.44 144 GLN A N 1
ATOM 1183 C CA . GLN A 1 144 ? 17.056 4.814 -19.463 1.00 93.44 144 GLN A CA 1
ATOM 1184 C C . GLN A 1 144 ? 17.570 3.391 -19.216 1.00 93.44 144 GLN A C 1
ATOM 1186 O O . GLN A 1 144 ? 16.836 2.428 -19.432 1.00 93.44 144 GLN A O 1
ATOM 1191 N N . LEU A 1 145 ? 18.784 3.244 -18.671 1.00 93.62 145 LEU A N 1
ATOM 1192 C CA . LEU A 1 145 ? 19.354 1.930 -18.349 1.00 93.62 145 LEU A CA 1
ATOM 1193 C C . LEU A 1 145 ? 18.486 1.151 -17.357 1.00 93.62 145 LEU A C 1
ATOM 1195 O O . LEU A 1 145 ? 18.220 -0.034 -17.553 1.00 93.62 145 LEU A O 1
ATOM 1199 N N . LEU A 1 146 ? 18.019 1.811 -16.295 1.00 94.12 146 LEU A N 1
ATOM 1200 C CA . LEU A 1 146 ? 17.129 1.186 -15.320 1.00 94.12 146 LEU A CA 1
ATOM 1201 C C . LEU A 1 146 ? 15.806 0.760 -15.957 1.00 94.12 146 LEU A C 1
ATOM 1203 O O . LEU A 1 146 ? 15.339 -0.335 -15.661 1.00 94.12 146 LEU A O 1
ATOM 1207 N N . SER A 1 147 ? 15.253 1.568 -16.862 1.00 93.50 147 SER A N 1
ATOM 1208 C CA . SER A 1 147 ? 14.025 1.233 -17.589 1.00 93.50 147 SER A CA 1
ATOM 1209 C C . SER A 1 147 ? 14.202 -0.047 -18.408 1.00 93.50 147 SER A C 1
ATOM 1211 O O . SER A 1 147 ? 13.408 -0.971 -18.258 1.00 93.50 147 SER A O 1
ATOM 1213 N N . VAL A 1 148 ? 15.289 -0.166 -19.183 1.00 94.44 148 VAL A N 1
ATOM 1214 C CA . VAL A 1 148 ? 15.620 -1.389 -19.943 1.00 94.44 148 VAL A CA 1
ATOM 1215 C C . VAL A 1 148 ? 15.730 -2.602 -19.016 1.00 94.44 148 VAL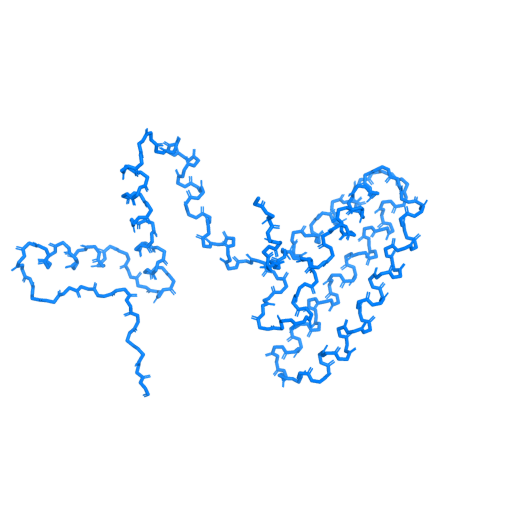 A C 1
ATOM 1217 O O . VAL A 1 148 ? 15.066 -3.618 -19.220 1.00 94.44 148 VAL A O 1
ATOM 1220 N N . VAL A 1 149 ? 16.528 -2.485 -17.949 1.00 94.38 149 VAL A N 1
ATOM 1221 C CA . VAL A 1 149 ? 16.759 -3.572 -16.985 1.00 94.38 149 VAL A CA 1
ATOM 1222 C C . VAL A 1 149 ? 15.449 -4.035 -16.347 1.00 94.38 149 VAL A C 1
ATOM 1224 O O . VAL A 1 149 ? 15.226 -5.236 -16.181 1.00 94.38 149 VAL A O 1
ATOM 1227 N N . GLN A 1 150 ? 14.591 -3.095 -15.953 1.00 92.38 150 GLN A N 1
ATOM 1228 C CA . GLN A 1 150 ? 13.327 -3.406 -15.295 1.00 92.38 150 GLN A CA 1
ATOM 1229 C C . GLN A 1 150 ? 12.328 -4.041 -16.252 1.00 92.38 150 GLN A C 1
ATOM 1231 O O . GLN A 1 150 ? 11.702 -5.026 -15.866 1.00 92.38 150 GLN A O 1
ATOM 1236 N N . THR A 1 151 ? 12.238 -3.555 -17.489 1.00 93.06 151 THR A N 1
ATOM 1237 C CA . THR A 1 151 ? 11.371 -4.141 -18.514 1.00 93.06 151 THR A CA 1
ATOM 1238 C C . THR A 1 151 ? 11.798 -5.565 -18.860 1.00 93.06 151 THR A C 1
ATOM 1240 O O . THR A 1 151 ? 10.962 -6.465 -18.818 1.00 93.06 151 THR A O 1
ATOM 1243 N N . CYS A 1 152 ? 13.094 -5.821 -19.085 1.00 93.62 152 CYS A N 1
ATOM 1244 C CA . CYS A 1 152 ? 13.592 -7.180 -19.328 1.00 93.62 152 CYS A CA 1
ATOM 1245 C C . CYS A 1 152 ? 13.262 -8.124 -18.166 1.00 93.62 152 CYS A C 1
ATOM 1247 O O . CYS A 1 152 ? 12.731 -9.210 -18.382 1.00 93.62 152 CYS A O 1
ATOM 1249 N N . ARG A 1 153 ? 13.507 -7.695 -16.919 1.00 91.62 153 ARG A N 1
ATOM 1250 C CA . ARG A 1 153 ? 13.176 -8.497 -15.728 1.00 91.62 153 ARG A CA 1
ATOM 1251 C C . ARG A 1 153 ? 11.680 -8.762 -15.598 1.00 91.62 153 ARG A C 1
ATOM 1253 O O . ARG A 1 153 ? 11.304 -9.865 -15.222 1.00 91.62 153 ARG A O 1
ATOM 1260 N N . PHE A 1 154 ? 10.844 -7.768 -15.893 1.00 89.06 154 PHE A N 1
ATOM 1261 C CA . PHE A 1 154 ? 9.391 -7.913 -15.857 1.00 89.06 154 PHE A CA 1
ATOM 1262 C C . PHE A 1 154 ? 8.891 -8.908 -16.914 1.00 89.06 154 PHE A C 1
ATOM 1264 O O . PHE A 1 154 ? 7.996 -9.694 -16.631 1.00 89.06 154 PHE A O 1
ATOM 1271 N N . GLN A 1 155 ? 9.518 -8.927 -18.093 1.00 91.81 155 GLN A N 1
ATOM 1272 C CA . GLN A 1 155 ? 9.226 -9.861 -19.188 1.00 91.81 155 GLN A CA 1
ATOM 1273 C C . GLN A 1 155 ? 9.881 -11.245 -19.023 1.00 91.81 155 GLN A C 1
ATOM 1275 O O . GLN A 1 155 ? 9.737 -12.088 -19.901 1.00 91.81 155 GLN A O 1
ATOM 1280 N N . GLY A 1 156 ? 10.645 -11.488 -17.950 1.00 92.38 156 GLY A N 1
ATOM 1281 C CA . GLY A 1 156 ? 11.386 -12.744 -17.770 1.00 92.38 156 GLY A CA 1
ATOM 1282 C C . GLY A 1 156 ? 12.551 -12.943 -18.754 1.00 92.38 156 GLY A C 1
ATOM 1283 O O . GLY A 1 156 ? 13.003 -14.067 -18.945 1.00 92.38 156 GLY A O 1
ATOM 1284 N N . ARG A 1 157 ? 13.048 -11.867 -19.378 1.00 94.19 157 ARG A N 1
ATOM 1285 C CA . ARG A 1 157 ? 14.138 -11.888 -20.367 1.00 94.19 157 ARG A CA 1
ATOM 1286 C C . ARG A 1 157 ? 15.498 -11.624 -19.724 1.00 94.19 157 ARG A C 1
ATOM 1288 O O . ARG A 1 157 ? 15.622 -10.859 -18.763 1.00 94.19 157 ARG A O 1
ATOM 1295 N N . SER A 1 158 ? 16.542 -12.204 -20.314 1.00 95.69 158 SER A N 1
ATOM 1296 C CA . SER A 1 158 ? 17.931 -11.918 -19.949 1.00 95.69 158 SER A CA 1
ATOM 1297 C C . SER A 1 158 ? 18.301 -10.477 -20.305 1.00 95.69 158 SER A C 1
ATOM 1299 O O . SER A 1 158 ? 18.250 -10.056 -21.459 1.00 95.69 158 SER A O 1
ATOM 1301 N N . VAL A 1 159 ? 18.689 -9.711 -19.284 1.00 96.00 159 VAL A N 1
ATOM 1302 C CA . VAL A 1 159 ? 19.159 -8.326 -19.438 1.00 96.00 159 VAL A CA 1
ATOM 1303 C C . VAL A 1 159 ? 20.459 -8.277 -20.244 1.00 96.00 159 VAL A C 1
ATOM 1305 O O . VAL A 1 159 ? 20.636 -7.382 -21.064 1.00 96.00 159 VAL A O 1
ATOM 1308 N N . MET A 1 160 ? 21.364 -9.232 -20.008 1.00 96.50 160 MET A N 1
ATOM 1309 C CA . MET A 1 160 ? 22.659 -9.276 -20.688 1.00 96.50 160 MET A CA 1
ATOM 1310 C C . MET A 1 160 ? 22.486 -9.586 -22.170 1.00 96.50 160 MET A C 1
ATOM 1312 O O . MET A 1 160 ? 23.046 -8.869 -22.994 1.00 96.50 160 MET A O 1
ATOM 1316 N N . ASP A 1 161 ? 21.650 -10.570 -22.509 1.00 95.50 161 ASP A N 1
ATOM 1317 C CA . ASP A 1 161 ? 21.407 -10.931 -23.911 1.00 95.50 161 ASP A CA 1
ATOM 1318 C C . ASP A 1 161 ? 20.744 -9.776 -24.664 1.00 95.50 161 ASP A C 1
ATOM 1320 O O . ASP A 1 161 ? 21.126 -9.484 -25.794 1.00 95.50 161 ASP A O 1
ATOM 1324 N N . PHE A 1 162 ? 19.821 -9.053 -24.015 1.00 95.56 162 PHE A N 1
ATOM 1325 C CA . PHE A 1 162 ? 19.233 -7.843 -24.588 1.00 95.56 162 PHE A CA 1
ATOM 1326 C C . PHE A 1 162 ? 20.299 -6.788 -24.917 1.00 95.56 162 PHE A C 1
ATOM 1328 O O . PHE A 1 162 ? 20.301 -6.238 -26.017 1.00 95.56 162 PHE A O 1
ATOM 1335 N N . PHE A 1 163 ? 21.223 -6.508 -23.991 1.00 95.44 163 PHE A N 1
ATOM 1336 C CA . PHE A 1 163 ? 22.292 -5.538 -24.243 1.00 95.44 163 PHE A CA 1
ATOM 1337 C C . PHE A 1 163 ? 23.256 -5.999 -25.336 1.00 95.44 163 PHE A C 1
ATOM 1339 O O . PHE A 1 163 ? 23.642 -5.180 -26.164 1.00 95.44 163 PHE A O 1
ATOM 1346 N N . VAL A 1 164 ? 23.615 -7.285 -25.376 1.00 94.88 164 VAL A N 1
ATOM 1347 C CA . VAL A 1 164 ? 24.454 -7.841 -26.447 1.00 94.88 164 VAL A CA 1
ATOM 1348 C C . VAL A 1 164 ? 23.775 -7.652 -27.801 1.00 94.88 164 VAL A C 1
ATOM 1350 O O . VAL A 1 164 ? 24.386 -7.087 -28.702 1.00 94.88 164 VAL A O 1
ATOM 1353 N N . GLN A 1 165 ? 22.499 -8.027 -27.926 1.00 93.88 165 GLN A N 1
ATOM 1354 C CA . GLN A 1 165 ? 21.728 -7.842 -29.161 1.00 93.88 165 GLN A CA 1
ATOM 1355 C C . GLN A 1 165 ? 21.657 -6.364 -29.571 1.00 93.88 165 GLN A C 1
ATOM 1357 O O . GLN A 1 165 ? 21.885 -6.034 -30.731 1.00 93.88 165 GLN A O 1
ATOM 1362 N N . ALA A 1 166 ? 21.407 -5.458 -28.620 1.00 93.50 166 ALA A N 1
ATOM 1363 C CA . ALA A 1 166 ? 21.311 -4.026 -28.899 1.00 93.50 166 ALA A CA 1
ATOM 1364 C C . ALA A 1 166 ? 22.650 -3.431 -29.365 1.00 93.50 166 ALA A C 1
ATOM 1366 O O . ALA A 1 166 ? 22.679 -2.618 -30.290 1.00 93.50 166 ALA A O 1
ATOM 1367 N N . LEU A 1 167 ? 23.762 -3.847 -28.750 1.00 93.88 167 LEU A N 1
ATOM 1368 C CA . LEU A 1 167 ? 25.107 -3.411 -29.128 1.00 93.88 167 LEU A CA 1
ATOM 1369 C C . LEU A 1 167 ? 25.533 -3.989 -30.483 1.00 93.88 167 LEU A C 1
ATOM 1371 O O . LEU A 1 167 ? 26.112 -3.264 -31.287 1.00 93.88 167 LEU A O 1
ATOM 1375 N N . MET A 1 168 ? 25.219 -5.259 -30.762 1.00 94.06 168 MET A N 1
ATOM 1376 C CA . MET A 1 168 ? 25.494 -5.887 -32.059 1.00 94.06 168 MET A CA 1
ATOM 1377 C C . MET A 1 168 ? 24.721 -5.209 -33.195 1.00 94.06 168 MET A C 1
ATOM 1379 O O . MET A 1 168 ? 25.317 -4.916 -34.232 1.00 94.06 168 MET A O 1
ATOM 1383 N N . ALA A 1 169 ? 23.441 -4.891 -32.979 1.00 91.81 169 ALA A N 1
ATOM 1384 C CA . ALA A 1 169 ? 22.635 -4.130 -33.932 1.00 91.81 169 ALA A CA 1
ATOM 1385 C C . ALA A 1 169 ? 23.211 -2.721 -34.154 1.00 91.81 169 ALA A C 1
ATOM 1387 O O . ALA A 1 169 ? 23.410 -2.297 -35.288 1.00 91.81 169 ALA A O 1
ATOM 1388 N N . GLY A 1 170 ? 23.575 -2.017 -33.074 1.00 90.31 170 GLY A N 1
ATOM 1389 C CA . GLY A 1 170 ? 24.198 -0.691 -33.152 1.00 90.31 170 GLY A CA 1
ATOM 1390 C C . GLY A 1 170 ? 25.562 -0.666 -33.856 1.00 90.31 170 GLY A C 1
ATOM 1391 O O . GLY A 1 170 ? 25.916 0.345 -34.455 1.00 90.31 170 GLY A O 1
ATOM 1392 N N . ALA A 1 171 ? 26.308 -1.772 -33.816 1.00 91.38 171 ALA A N 1
ATOM 1393 C CA . ALA A 1 171 ? 27.579 -1.945 -34.520 1.00 91.38 171 ALA A CA 1
ATOM 1394 C C . ALA A 1 171 ? 27.420 -2.434 -35.977 1.00 91.38 171 ALA A C 1
ATOM 1396 O O . ALA A 1 171 ? 28.420 -2.618 -36.668 1.00 91.38 171 ALA A O 1
ATOM 1397 N N . GLY A 1 172 ? 26.188 -2.653 -36.453 1.00 88.62 172 GLY A N 1
ATOM 1398 C CA . GLY A 1 172 ? 25.908 -3.112 -37.816 1.00 88.62 172 GLY A CA 1
ATOM 1399 C C . GLY A 1 172 ? 26.145 -4.608 -38.049 1.00 88.62 172 GLY A C 1
ATOM 1400 O O . GLY A 1 172 ? 26.216 -5.042 -39.196 1.00 88.62 172 GLY A O 1
ATOM 1401 N N . HIS A 1 173 ? 26.270 -5.409 -36.986 1.00 84.56 173 HIS A N 1
ATOM 1402 C CA . HIS A 1 173 ? 26.421 -6.865 -37.095 1.00 84.56 173 HIS A CA 1
ATOM 1403 C C . HIS A 1 173 ? 25.088 -7.594 -37.321 1.00 84.56 173 HIS A C 1
ATOM 1405 O O . HIS A 1 173 ? 25.091 -8.739 -37.771 1.00 84.56 173 HIS A O 1
ATOM 1411 N N . THR A 1 174 ? 23.957 -6.951 -37.017 1.00 82.8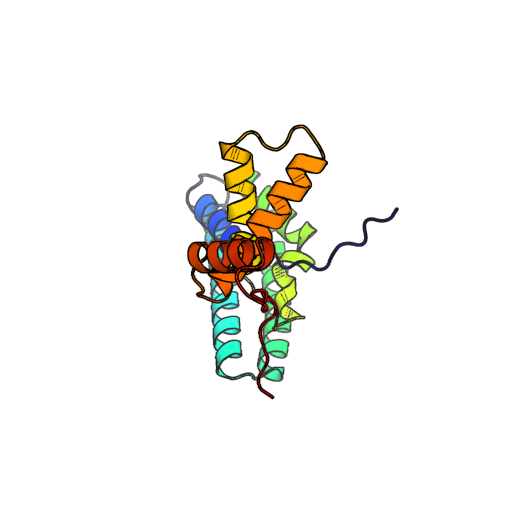8 174 THR A N 1
ATOM 1412 C CA . THR A 1 174 ? 22.601 -7.458 -37.268 1.00 82.88 174 THR A CA 1
ATOM 1413 C C . THR A 1 174 ? 21.714 -6.338 -37.810 1.00 82.88 174 THR A C 1
ATOM 1415 O O . THR A 1 174 ? 21.922 -5.168 -37.495 1.00 82.88 174 THR A O 1
ATOM 1418 N N . THR A 1 175 ? 20.712 -6.685 -38.620 1.00 75.00 175 THR A N 1
ATOM 1419 C CA . THR A 1 175 ? 19.733 -5.728 -39.173 1.00 75.00 175 THR A CA 1
ATOM 1420 C C . THR A 1 175 ? 18.532 -5.479 -38.261 1.00 75.00 175 THR A C 1
ATOM 1422 O O . THR A 1 175 ? 17.809 -4.507 -38.461 1.00 75.00 175 THR A O 1
ATOM 1425 N N . GLU A 1 176 ? 18.317 -6.325 -37.252 1.00 85.12 176 GLU A N 1
ATOM 1426 C CA . GLU A 1 176 ? 17.182 -6.222 -36.333 1.00 85.12 176 GLU A CA 1
ATOM 1427 C C . GLU A 1 176 ? 17.622 -5.717 -34.955 1.00 85.12 176 GLU A C 1
ATOM 1429 O O . GLU A 1 176 ? 18.575 -6.232 -34.362 1.00 85.12 176 GLU A O 1
ATOM 1434 N N . TYR A 1 177 ? 16.909 -4.709 -34.443 1.00 89.25 177 TYR A N 1
ATOM 1435 C CA . TYR A 1 177 ? 17.082 -4.198 -33.085 1.00 89.25 177 TYR A CA 1
ATOM 1436 C C . TYR A 1 177 ? 16.178 -4.959 -32.114 1.00 89.25 177 TYR A C 1
ATOM 1438 O O . TYR A 1 177 ? 14.990 -5.133 -32.398 1.00 89.25 177 TYR A O 1
ATOM 1446 N N . PRO A 1 178 ? 16.678 -5.351 -30.929 1.00 91.56 178 PRO A N 1
ATOM 1447 C CA . PRO A 1 178 ? 15.829 -5.996 -29.944 1.00 91.56 178 PRO A CA 1
ATOM 1448 C C . PRO A 1 178 ? 14.788 -5.003 -29.410 1.00 91.56 178 PRO A C 1
ATOM 1450 O O . PRO A 1 178 ? 15.121 -3.942 -28.880 1.00 91.56 178 PRO A O 1
ATOM 1453 N N . SER A 1 179 ? 13.509 -5.368 -29.504 1.00 91.38 179 SER A N 1
ATOM 1454 C CA . SER A 1 179 ? 12.408 -4.568 -28.960 1.00 91.38 179 SER A CA 1
ATOM 1455 C C . SER A 1 179 ? 12.174 -4.867 -27.477 1.00 91.38 179 SER A C 1
ATOM 1457 O O . SER A 1 179 ? 12.320 -6.004 -27.015 1.00 91.38 179 SER A O 1
ATOM 1459 N N . LEU A 1 180 ? 11.787 -3.837 -26.720 1.00 91.56 180 LEU A N 1
ATOM 1460 C CA . LEU A 1 180 ? 11.233 -3.959 -25.364 1.00 91.56 180 LEU A CA 1
ATOM 1461 C C . LEU A 1 180 ? 9.705 -3.890 -25.342 1.00 91.56 180 LEU A C 1
ATOM 1463 O O . LEU A 1 180 ? 9.112 -4.126 -24.292 1.00 91.56 180 LEU A O 1
ATOM 1467 N N . ILE A 1 181 ? 9.069 -3.560 -26.464 1.00 90.50 181 ILE A N 1
ATOM 1468 C CA . ILE A 1 181 ? 7.614 -3.563 -26.595 1.00 90.50 181 ILE A CA 1
ATOM 1469 C C . ILE A 1 181 ? 7.197 -5.019 -26.833 1.00 90.50 181 ILE A C 1
ATOM 1471 O O . ILE A 1 181 ? 7.688 -5.613 -27.793 1.00 90.50 181 ILE A O 1
ATOM 1475 N N . PRO A 1 182 ? 6.354 -5.615 -25.970 1.00 80.75 182 PRO A N 1
ATOM 1476 C CA . PRO A 1 182 ? 5.842 -6.957 -26.205 1.00 80.75 182 PRO A CA 1
ATOM 1477 C C . PRO A 1 182 ? 5.073 -7.011 -27.526 1.00 80.75 182 PRO A C 1
ATOM 1479 O O . PRO A 1 182 ? 4.226 -6.156 -27.785 1.00 80.75 182 PRO A O 1
ATOM 1482 N N . GLU A 1 183 ? 5.338 -8.029 -28.336 1.00 75.00 183 GLU A N 1
ATOM 1483 C CA . GLU A 1 183 ? 4.483 -8.365 -29.469 1.00 75.00 183 GLU A CA 1
ATOM 1484 C C . GLU A 1 183 ? 3.241 -9.057 -28.911 1.00 75.00 183 GLU A C 1
ATOM 1486 O O . GLU A 1 183 ? 3.291 -10.200 -28.452 1.00 75.00 183 GLU A O 1
ATOM 1491 N N . PHE A 1 184 ? 2.127 -8.333 -28.860 1.00 68.19 184 PHE A N 1
ATOM 1492 C CA . PHE A 1 184 ? 0.848 -8.947 -28.542 1.00 68.19 184 PHE A CA 1
ATOM 1493 C C . PHE A 1 184 ? 0.412 -9.749 -29.771 1.00 68.19 184 PHE A C 1
ATOM 1495 O O . PHE A 1 184 ? 0.004 -9.166 -30.775 1.00 68.19 184 PHE A O 1
ATOM 1502 N N . TYR A 1 185 ? 0.523 -11.078 -29.706 1.00 50.31 185 TYR A N 1
ATOM 1503 C CA . TYR A 1 185 ? -0.222 -11.933 -30.625 1.00 50.31 185 TYR A CA 1
ATOM 1504 C C . TYR A 1 185 ? -1.712 -11.689 -30.356 1.00 50.31 185 TYR A C 1
ATOM 1506 O O . TYR A 1 185 ? -2.149 -11.743 -29.203 1.00 50.31 185 TYR A O 1
ATOM 1514 N N . THR A 1 186 ? -2.430 -11.306 -31.411 1.00 41.44 186 THR A N 1
ATOM 1515 C CA . THR A 1 186 ? -3.884 -11.093 -31.408 1.00 41.44 186 THR A CA 1
ATOM 1516 C C . THR A 1 186 ? -4.631 -12.411 -31.304 1.00 41.44 186 THR A C 1
ATOM 1518 O O . THR A 1 186 ? -4.081 -13.439 -31.760 1.00 41.44 186 THR A O 1
#